Protein AF-0000000079731025 (afdb_homodimer)

Foldseek 3Di:
DQAKEKEWEADPPQFTFIWIFSPCLQQVCCQVQADPVHNQSPPRIDPDTPDPGHHVLVVVVPDQLVRHRWYWYQYPNRRIWIKGWDFLQLCVVQVHPSPDDGRFTKIWTADHSVRSVVLVVVLVVLSNVLSVCVVVVVDDPVRSSVVSVVVSCVVRVVIDMDGSPPPCPPPPD/DQAKEKEWEADPPQFTFIWIFSPCLQQVCCQVQADPVHNQSPPRIPPDTPDPGHHPLVVVVPDQLVRHRWYWYQYPNRRIWIKGWDFLQLCVVQVHPSPDDGRFTKIWTADHSVRSVVLVVVLVVLSNVLSVCVVVVVDDPVRSSVVSVVVSCVVRVVIDMDGSPPPPPPPPD

Nearest PDB structures (foldseek):
  2knr-assembly1_A  TM=5.935E-01  e=3.937E+00  Agrobacterium fabrum str. C58
  2knr-assembly1_A  TM=5.940E-01  e=4.793E+00  Agrobacterium fabrum str. C58

Structure (mmCIF, N/CA/C/O backbone):
data_AF-0000000079731025-model_v1
#
loop_
_entity.id
_entity.type
_entity.pdbx_description
1 polymer 'Uncharacterized protein'
#
loop_
_atom_site.group_PDB
_atom_site.id
_atom_site.type_symbol
_atom_site.label_atom_id
_atom_site.label_alt_id
_atom_site.label_comp_id
_atom_site.label_asym_id
_atom_site.label_entity_id
_atom_site.label_seq_id
_atom_site.pdbx_PDB_ins_code
_atom_site.Cartn_x
_atom_site.Cartn_y
_atom_site.Cartn_z
_atom_site.occupancy
_atom_site.B_iso_or_equiv
_atom_site.auth_seq_id
_atom_site.auth_comp_id
_atom_site.auth_asym_id
_atom_site.auth_atom_id
_atom_site.pdbx_PDB_model_num
ATOM 1 N N . MET A 1 1 ? 17.234 -15.938 5.848 1 46.59 1 MET A N 1
ATOM 2 C CA . MET A 1 1 ? 16.016 -16.703 5.621 1 46.59 1 MET A CA 1
ATOM 3 C C . MET A 1 1 ? 15.953 -17.234 4.188 1 46.59 1 MET A C 1
ATOM 5 O O . MET A 1 1 ? 16.469 -16.594 3.271 1 46.59 1 MET A O 1
ATOM 9 N N . ALA A 1 2 ? 15.945 -18.5 3.93 1 62.31 2 ALA A N 1
ATOM 10 C CA . ALA A 1 2 ? 16.016 -19.109 2.609 1 62.31 2 ALA A CA 1
ATOM 11 C C . ALA A 1 2 ? 14.859 -18.641 1.721 1 62.31 2 ALA A C 1
ATOM 13 O O . ALA A 1 2 ? 13.711 -18.578 2.166 1 62.31 2 ALA A O 1
ATOM 14 N N . HIS A 1 3 ? 15.195 -17.859 0.598 1 82.25 3 HIS A N 1
ATOM 15 C CA . HIS A 1 3 ? 14.227 -17.453 -0.417 1 82.25 3 HIS A CA 1
ATOM 16 C C . HIS A 1 3 ? 13.805 -18.641 -1.277 1 82.25 3 HIS A C 1
ATOM 18 O O . HIS A 1 3 ? 14.641 -19.297 -1.899 1 82.25 3 HIS A O 1
ATOM 24 N N . ARG A 1 4 ? 12.578 -19.188 -1.105 1 93.5 4 ARG A N 1
ATOM 25 C CA . ARG A 1 4 ? 12.109 -20.406 -1.781 1 93.5 4 ARG A CA 1
ATOM 26 C C . ARG A 1 4 ? 11.289 -20.047 -3.02 1 93.5 4 ARG A C 1
ATOM 28 O O . ARG A 1 4 ? 10.477 -19.125 -2.992 1 93.5 4 ARG A O 1
ATOM 35 N N . ALA A 1 5 ? 11.648 -20.828 -4.055 1 97.75 5 ALA A N 1
ATOM 36 C CA . ALA A 1 5 ? 10.906 -20.688 -5.305 1 97.75 5 ALA A CA 1
ATOM 37 C C . ALA A 1 5 ? 10.625 -22.047 -5.934 1 97.75 5 ALA A C 1
ATOM 39 O O . ALA A 1 5 ? 11.328 -23.031 -5.652 1 97.75 5 ALA A O 1
ATOM 40 N N . LEU A 1 6 ? 9.578 -22.078 -6.656 1 98.19 6 LEU A N 1
ATOM 41 C CA . LEU A 1 6 ? 9.328 -23.219 -7.547 1 98.19 6 LEU A CA 1
ATOM 42 C C . LEU A 1 6 ? 9.641 -22.844 -8.992 1 98.19 6 LEU A C 1
ATOM 44 O O . LEU A 1 6 ? 9.438 -21.703 -9.406 1 98.19 6 LEU A O 1
ATOM 48 N N . VAL A 1 7 ? 10.148 -23.781 -9.664 1 98.75 7 VAL A N 1
ATOM 49 C CA . VAL A 1 7 ? 10.414 -23.625 -11.094 1 98.75 7 VAL A CA 1
ATOM 50 C C . VAL A 1 7 ? 9.727 -24.734 -11.875 1 98.75 7 VAL A C 1
ATOM 52 O O . VAL A 1 7 ? 10.055 -25.906 -11.711 1 98.75 7 VAL A O 1
ATOM 55 N N . ALA A 1 8 ? 8.812 -24.344 -12.703 1 98.81 8 ALA A N 1
ATOM 56 C CA . ALA A 1 8 ? 8.07 -25.297 -13.523 1 98.81 8 ALA A CA 1
ATOM 57 C C . ALA A 1 8 ? 8.531 -25.234 -14.977 1 98.81 8 ALA A C 1
ATOM 59 O O . ALA A 1 8 ? 8.398 -24.219 -15.648 1 98.81 8 ALA A O 1
ATOM 60 N N . TYR A 1 9 ? 9.094 -26.312 -15.438 1 98.75 9 TYR A N 1
ATOM 61 C CA . TYR A 1 9 ? 9.508 -26.422 -16.828 1 98.75 9 TYR A CA 1
ATOM 62 C C . TYR A 1 9 ? 8.422 -27.078 -17.672 1 98.75 9 TYR A C 1
ATOM 64 O O . TYR A 1 9 ? 7.969 -28.188 -17.359 1 98.75 9 TYR A O 1
ATOM 72 N N . GLU A 1 10 ? 8.094 -26.422 -18.719 1 98.38 10 GLU A N 1
ATOM 73 C CA . GLU A 1 10 ? 7.055 -26.938 -19.594 1 98.38 10 GLU A CA 1
ATOM 74 C C . GLU A 1 10 ? 7.586 -28.078 -20.469 1 98.38 10 GLU A C 1
ATOM 76 O O . GLU A 1 10 ? 8.672 -27.969 -21.047 1 98.38 10 GLU A O 1
ATOM 81 N N . ARG A 1 11 ? 6.848 -29.094 -20.531 1 94.38 11 ARG A N 1
ATOM 82 C CA . ARG A 1 11 ? 7.051 -30.219 -21.438 1 94.38 11 ARG A CA 1
ATOM 83 C C . ARG A 1 11 ? 6.164 -30.094 -22.672 1 94.38 11 ARG A C 1
ATOM 85 O O . ARG A 1 11 ? 5.234 -29.281 -22.688 1 94.38 11 ARG A O 1
ATOM 92 N N . PRO A 1 12 ? 6.602 -30.953 -23.641 1 88.25 12 PRO A N 1
ATOM 93 C CA . PRO A 1 12 ? 5.645 -31.047 -24.75 1 88.25 12 PRO A CA 1
ATOM 94 C C . PRO A 1 12 ? 4.254 -31.484 -24.281 1 88.25 12 PRO A C 1
ATOM 96 O O . PRO A 1 12 ? 4.129 -32.375 -23.453 1 88.25 12 PRO A O 1
ATOM 99 N N . GLY A 1 13 ? 3.125 -30.859 -24.688 1 89.44 13 GLY A N 1
ATOM 100 C CA . GLY A 1 13 ? 1.759 -31.188 -24.328 1 89.44 13 GLY A CA 1
ATOM 101 C C . GLY A 1 13 ? 1.201 -30.297 -23.219 1 89.44 13 GLY A C 1
ATOM 102 O O . GLY A 1 13 ? 0.091 -30.531 -22.734 1 89.44 13 GLY A O 1
ATOM 103 N N . GLY A 1 14 ? 1.886 -29.406 -22.781 1 92.25 14 GLY A N 1
ATOM 104 C CA . GLY A 1 14 ? 1.389 -28.422 -21.828 1 92.25 14 GLY A CA 1
ATOM 105 C C . GLY A 1 14 ? 1.434 -28.922 -20.391 1 92.25 14 GLY A C 1
ATOM 106 O O . GLY A 1 14 ? 0.603 -28.531 -19.578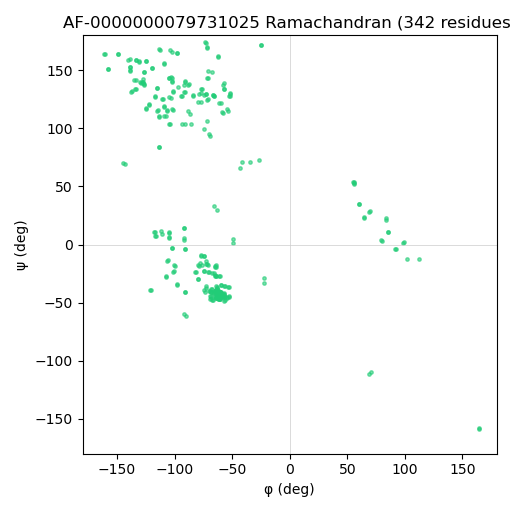 1 92.25 14 GLY A O 1
ATOM 107 N N . ARG A 1 15 ? 2.273 -29.875 -20.141 1 97.19 15 ARG A N 1
ATOM 108 C CA . ARG A 1 15 ? 2.516 -30.375 -18.797 1 97.19 15 ARG A CA 1
ATOM 109 C C . ARG A 1 15 ? 3.846 -29.859 -18.25 1 97.19 15 ARG A C 1
ATOM 111 O O . ARG A 1 15 ? 4.621 -29.25 -18.984 1 97.19 15 ARG A O 1
ATOM 118 N N . TYR A 1 16 ? 4.031 -30.047 -16.922 1 98.5 16 TYR A N 1
ATOM 119 C CA . TYR A 1 16 ? 5.18 -29.375 -16.312 1 98.5 16 TYR A CA 1
ATOM 120 C C . TYR A 1 16 ? 5.934 -30.312 -15.391 1 98.5 16 TYR A C 1
ATOM 122 O O . TYR A 1 16 ? 5.324 -31.109 -14.664 1 98.5 16 TYR A O 1
ATOM 130 N N . ASP A 1 17 ? 7.23 -30.234 -15.391 1 98.62 17 ASP A N 1
ATOM 131 C CA . ASP A 1 17 ? 8.094 -30.703 -14.312 1 98.62 17 ASP A CA 1
ATOM 132 C C . ASP A 1 17 ? 8.375 -29.594 -13.312 1 98.62 17 ASP A C 1
ATOM 134 O O . ASP A 1 17 ? 8.742 -28.484 -13.695 1 98.62 17 ASP A O 1
ATOM 138 N N . VAL A 1 18 ? 8.203 -29.906 -12.062 1 98.75 18 VAL A N 1
ATOM 139 C CA . VAL A 1 18 ? 8.359 -28.844 -11.086 1 98.75 18 VAL A CA 1
ATOM 140 C C . VAL A 1 18 ? 9.617 -29.094 -10.25 1 98.75 18 VAL A C 1
ATOM 142 O O . VAL A 1 18 ? 9.789 -30.172 -9.68 1 98.75 18 VAL A O 1
ATOM 145 N N . HIS A 1 19 ? 10.422 -28.141 -10.242 1 98.5 19 HIS A N 1
ATOM 146 C CA . HIS A 1 19 ? 11.656 -28.141 -9.477 1 98.5 19 HIS A CA 1
ATOM 147 C C . HIS A 1 19 ? 11.609 -27.094 -8.367 1 98.5 19 HIS A C 1
ATOM 149 O O . HIS A 1 19 ? 10.672 -26.297 -8.297 1 98.5 19 HIS A O 1
ATOM 155 N N . THR A 1 20 ? 12.594 -27.188 -7.453 1 98 20 THR A N 1
ATOM 156 C CA . THR A 1 20 ? 12.664 -26.234 -6.348 1 98 20 THR A CA 1
ATOM 157 C C . THR A 1 20 ? 13.977 -25.469 -6.383 1 98 20 THR A C 1
ATOM 159 O O . THR A 1 20 ? 14.961 -25.938 -6.961 1 98 20 THR A O 1
ATOM 162 N N . SER A 1 21 ? 13.906 -24.328 -5.875 1 97.44 21 SER A N 1
ATOM 163 C CA . SER A 1 21 ? 15.094 -23.5 -5.691 1 97.44 21 SER A CA 1
ATOM 164 C C . SER A 1 21 ? 15.062 -22.781 -4.344 1 97.44 21 SER A C 1
ATOM 166 O O . SER A 1 21 ? 13.992 -22.453 -3.828 1 97.44 21 SER A O 1
ATOM 168 N N . ARG A 1 22 ? 16.234 -22.516 -3.742 1 95.56 22 ARG A N 1
ATOM 169 C CA . ARG A 1 22 ? 16.375 -21.719 -2.531 1 95.56 22 ARG A CA 1
ATOM 170 C C . ARG A 1 22 ? 16.922 -20.328 -2.857 1 95.56 22 ARG A C 1
ATOM 172 O O . ARG A 1 22 ? 17.312 -19.578 -1.957 1 95.56 22 ARG A O 1
ATOM 179 N N . TRP A 1 23 ? 16.938 -20.094 -4.168 1 89.75 23 TRP A N 1
ATOM 180 C CA . TRP A 1 23 ? 17.422 -18.812 -4.688 1 89.75 23 TRP A CA 1
ATOM 181 C C . TRP A 1 23 ? 16.375 -18.156 -5.578 1 89.75 23 TRP A C 1
ATOM 183 O O . TRP A 1 23 ? 15.484 -18.828 -6.109 1 89.75 23 TRP A O 1
ATOM 193 N N . GLY A 1 24 ? 16.516 -16.844 -5.707 1 90.5 24 GLY A N 1
ATOM 194 C CA . GLY A 1 24 ? 15.742 -16.141 -6.715 1 90.5 24 GLY A CA 1
ATOM 195 C C . GLY A 1 24 ? 14.312 -15.867 -6.285 1 90.5 24 GLY A C 1
ATOM 196 O O . GLY A 1 24 ? 13.5 -15.391 -7.082 1 90.5 24 GLY A O 1
ATOM 197 N N . GLY A 1 25 ? 13.992 -16.219 -5.117 1 89.44 25 GLY A N 1
ATOM 198 C CA . GLY A 1 25 ? 12.648 -15.969 -4.637 1 89.44 25 GLY A CA 1
ATOM 199 C C . GLY A 1 25 ? 12.32 -14.492 -4.523 1 89.44 25 GLY A C 1
ATOM 200 O O . GLY A 1 25 ? 11.273 -14.039 -4.988 1 89.44 25 GLY A O 1
ATOM 201 N N . LEU A 1 26 ? 13.211 -13.734 -3.996 1 88.44 26 LEU A N 1
ATOM 202 C CA . LEU A 1 26 ? 12.938 -12.336 -3.678 1 88.44 26 LEU A CA 1
ATOM 203 C C . LEU A 1 26 ? 13.305 -11.43 -4.848 1 88.44 26 LEU A C 1
ATOM 205 O O . LEU A 1 26 ? 12.5 -10.586 -5.258 1 88.44 26 LEU A O 1
ATOM 209 N N . ASP A 1 27 ? 14.367 -11.641 -5.512 1 93.5 27 ASP A N 1
ATOM 210 C CA . ASP A 1 27 ? 14.844 -10.688 -6.512 1 93.5 27 ASP A CA 1
ATOM 211 C C . ASP A 1 27 ? 14.516 -11.164 -7.922 1 93.5 27 ASP A C 1
ATOM 213 O O . ASP A 1 27 ? 14.859 -10.492 -8.906 1 93.5 27 ASP A O 1
ATOM 217 N N . LEU A 1 28 ? 13.969 -12.273 -8.078 1 96.56 28 LEU A N 1
ATOM 218 C CA . LEU A 1 28 ? 13.508 -12.875 -9.328 1 96.56 28 LEU A CA 1
ATOM 219 C C . LEU A 1 28 ? 14.664 -13.062 -10.305 1 96.56 28 LEU A C 1
ATOM 221 O O . LEU A 1 28 ? 14.484 -12.93 -11.516 1 96.56 28 LEU A O 1
ATOM 225 N N . SER A 1 29 ? 15.812 -13.359 -9.781 1 95.31 29 SER A N 1
ATOM 226 C CA . SER A 1 29 ? 17.016 -13.445 -10.586 1 95.31 29 SER A CA 1
ATOM 227 C C . SER A 1 29 ? 17 -14.664 -11.5 1 95.31 29 SER A C 1
ATOM 229 O O . SER A 1 29 ? 17.656 -14.68 -12.547 1 95.31 29 SER A O 1
ATOM 231 N N . LEU A 1 30 ? 16.25 -15.68 -11.164 1 96.81 30 LEU A N 1
ATOM 232 C CA . LEU A 1 30 ? 16.234 -16.906 -11.961 1 96.81 30 LEU A CA 1
ATOM 233 C C . LEU A 1 30 ? 15.664 -16.641 -13.352 1 96.81 30 LEU A C 1
ATOM 235 O O . LEU A 1 30 ? 15.977 -17.359 -14.305 1 96.81 30 LEU A O 1
ATOM 239 N N . ALA A 1 31 ? 14.828 -15.609 -13.438 1 97.12 31 ALA A N 1
ATOM 240 C CA . ALA A 1 31 ? 14.227 -15.281 -14.727 1 97.12 31 ALA A CA 1
ATOM 241 C C . ALA A 1 31 ? 15.297 -14.914 -15.75 1 97.12 31 ALA A C 1
ATOM 243 O O . ALA A 1 31 ? 15.117 -15.117 -16.953 1 97.12 31 ALA A O 1
ATOM 244 N N . GLU A 1 32 ? 16.391 -14.422 -15.289 1 95.5 32 GLU A N 1
ATOM 245 C CA . GLU A 1 32 ? 17.469 -13.977 -16.172 1 95.5 32 GLU A CA 1
ATOM 246 C C . GLU A 1 32 ? 18.562 -15.031 -16.281 1 95.5 32 GLU A C 1
ATOM 248 O O . GLU A 1 32 ? 19.391 -14.992 -17.188 1 95.5 32 GLU A O 1
ATOM 253 N N . THR A 1 33 ? 18.578 -15.906 -15.375 1 96.19 33 THR A N 1
ATOM 254 C CA . THR A 1 33 ? 19.719 -16.828 -15.289 1 96.19 33 THR A CA 1
ATOM 255 C C . THR A 1 33 ? 19.375 -18.156 -15.977 1 96.19 33 THR A C 1
ATOM 257 O O . THR A 1 33 ? 20.266 -18.781 -16.562 1 96.19 33 THR A O 1
ATOM 260 N N . ILE A 1 34 ? 18.188 -18.547 -15.898 1 97.62 34 ILE A N 1
ATOM 261 C CA . ILE A 1 34 ? 17.75 -19.781 -16.547 1 97.62 34 ILE A CA 1
ATOM 262 C C . ILE A 1 34 ? 17.859 -19.625 -18.062 1 97.62 34 ILE A C 1
ATOM 264 O O . ILE A 1 34 ? 17.359 -18.641 -18.625 1 97.62 34 ILE A O 1
ATOM 268 N N . SER A 1 35 ? 18.516 -20.562 -18.703 1 97 35 SER A N 1
ATOM 269 C CA . SER A 1 35 ? 18.688 -20.547 -20.156 1 97 35 SER A CA 1
ATOM 270 C C . SER A 1 35 ? 18.766 -21.969 -20.703 1 97 35 SER A C 1
ATOM 272 O O . SER A 1 35 ? 18.938 -22.922 -19.953 1 97 35 SER A O 1
ATOM 274 N N . PRO A 1 36 ? 18.578 -22.062 -22.047 1 96.75 36 PRO A N 1
ATOM 275 C CA . PRO A 1 36 ? 18.766 -23.391 -22.625 1 96.75 36 PRO A CA 1
ATOM 276 C C . PRO A 1 36 ? 20.141 -24 -22.328 1 96.75 36 PRO A C 1
ATOM 278 O O . PRO A 1 36 ? 20.25 -25.203 -22.109 1 96.75 36 PRO A O 1
ATOM 281 N N . ALA A 1 37 ? 21.141 -23.141 -22.297 1 97.12 37 ALA A N 1
ATOM 282 C CA . ALA A 1 37 ? 22.516 -23.594 -22.062 1 97.12 37 ALA A CA 1
ATOM 283 C C . ALA A 1 37 ? 22.719 -23.953 -20.594 1 97.12 37 ALA A C 1
ATOM 285 O O . ALA A 1 37 ? 23.641 -24.719 -20.25 1 97.12 37 ALA A O 1
ATOM 286 N N . ASP A 1 38 ? 21.953 -23.453 -19.75 1 97.25 38 ASP A N 1
ATOM 287 C CA . ASP A 1 38 ? 22.031 -23.672 -18.312 1 97.25 38 ASP A CA 1
ATOM 288 C C . ASP A 1 38 ? 20.641 -23.703 -17.672 1 97.25 38 ASP A C 1
ATOM 290 O O . ASP A 1 38 ? 20.297 -22.812 -16.906 1 97.25 38 ASP A O 1
ATOM 294 N N . PRO A 1 39 ? 19.953 -24.719 -17.969 1 97.12 39 PRO A N 1
ATOM 295 C CA . PRO A 1 39 ? 18.531 -24.75 -17.578 1 97.12 39 PRO A CA 1
ATOM 296 C C . PRO A 1 39 ? 18.344 -24.734 -16.078 1 97.12 39 PRO A C 1
ATOM 298 O O . PRO A 1 39 ? 17.266 -24.359 -15.586 1 97.12 39 PRO A O 1
ATOM 301 N N . TYR A 1 40 ? 19.266 -25.047 -15.328 1 97.69 40 TYR A N 1
ATOM 302 C CA . TYR A 1 40 ? 19.094 -25.125 -13.875 1 97.69 40 TYR A CA 1
ATOM 303 C C . TYR A 1 40 ? 19.859 -24.016 -13.18 1 97.69 40 TYR A C 1
ATOM 305 O O . TYR A 1 40 ? 20.047 -24.031 -11.961 1 97.69 40 TYR A O 1
ATOM 313 N N . ALA A 1 41 ? 20.359 -23.109 -14 1 96.81 41 ALA A N 1
ATOM 314 C CA . ALA A 1 41 ? 21.031 -21.922 -13.484 1 96.81 41 ALA A CA 1
ATOM 315 C C . ALA A 1 41 ? 22.172 -22.297 -12.547 1 96.81 41 ALA A C 1
ATOM 317 O O . ALA A 1 41 ? 22.25 -21.797 -11.422 1 96.81 41 ALA A O 1
ATOM 318 N N . GLY A 1 42 ? 22.984 -23.125 -13.117 1 94.12 42 GLY A N 1
ATOM 319 C CA . GLY A 1 42 ? 24.047 -23.672 -12.281 1 94.12 42 GLY A CA 1
ATOM 320 C C . GLY A 1 42 ? 23.547 -24.641 -11.234 1 94.12 42 GLY A C 1
ATOM 321 O O . GLY A 1 42 ? 23.016 -25.703 -11.562 1 94.12 42 GLY A O 1
ATOM 322 N N . GLU A 1 43 ? 23.578 -24.266 -9.961 1 93.44 43 GLU A N 1
ATOM 323 C CA . GLU A 1 43 ? 23.109 -25.125 -8.883 1 93.44 43 GLU A CA 1
ATOM 324 C C . GLU A 1 43 ? 21.922 -24.484 -8.148 1 93.44 43 GLU A C 1
ATOM 326 O O . GLU A 1 43 ? 21.453 -25.016 -7.137 1 93.44 43 GLU A O 1
ATOM 331 N N . ALA A 1 44 ? 21.438 -23.469 -8.727 1 95.69 44 ALA A N 1
ATOM 332 C CA . ALA A 1 44 ? 20.375 -22.719 -8.047 1 95.69 44 ALA A CA 1
ATOM 333 C C . ALA A 1 44 ? 19.062 -23.5 -8.07 1 95.69 44 ALA A C 1
ATOM 335 O O . ALA A 1 44 ? 18.281 -23.438 -7.117 1 95.69 44 ALA A O 1
ATOM 336 N N . VAL A 1 45 ? 18.844 -24.172 -9.211 1 97.81 45 VAL A N 1
ATOM 337 C CA . VAL A 1 45 ? 17.625 -24.984 -9.344 1 97.81 45 VAL A CA 1
ATOM 338 C C . VAL A 1 45 ? 17.969 -26.469 -9.18 1 97.81 45 VAL A C 1
ATOM 340 O O . VAL A 1 45 ? 18.891 -26.969 -9.836 1 97.81 45 VAL A O 1
ATOM 343 N N . ASP A 1 46 ? 17.266 -27.125 -8.258 1 97.81 46 ASP A N 1
ATOM 344 C CA . ASP A 1 46 ? 17.453 -28.578 -8.109 1 97.81 46 ASP A CA 1
ATOM 345 C C . ASP A 1 46 ? 17.109 -29.312 -9.398 1 97.81 46 ASP A C 1
ATOM 347 O O . ASP A 1 46 ? 15.969 -29.234 -9.867 1 97.81 46 ASP A O 1
ATOM 351 N N . PRO A 1 47 ? 18.078 -30.031 -9.906 1 97.62 47 PRO A N 1
ATOM 352 C CA . PRO A 1 47 ? 17.797 -30.719 -11.18 1 97.62 47 PRO A CA 1
ATOM 353 C C . PRO A 1 47 ? 16.828 -31.875 -11.023 1 97.62 47 PRO A C 1
ATOM 355 O O . PRO A 1 47 ? 16.297 -32.375 -12.016 1 97.62 47 PRO A O 1
ATOM 358 N N . VAL A 1 48 ? 16.625 -32.375 -9.844 1 98.06 48 VAL A N 1
ATOM 359 C CA . VAL A 1 48 ? 15.672 -33.438 -9.602 1 98.06 48 VAL A CA 1
ATOM 360 C C . VAL A 1 48 ? 14.273 -32.875 -9.359 1 98.06 48 VAL A C 1
ATOM 362 O O . VAL A 1 48 ? 14.055 -32.156 -8.375 1 98.06 48 VAL A O 1
ATOM 365 N N . PRO A 1 49 ? 13.398 -33.125 -10.242 1 98.25 49 PRO A N 1
ATOM 366 C CA . PRO A 1 49 ? 12.062 -32.562 -10.062 1 98.25 49 PRO A CA 1
ATOM 367 C C . PRO A 1 49 ? 11.305 -33.156 -8.883 1 98.25 49 PRO A C 1
ATOM 369 O O . PRO A 1 49 ? 11.469 -34.344 -8.594 1 98.25 49 PRO A O 1
ATOM 372 N N . ARG A 1 50 ? 10.484 -32.375 -8.273 1 98.19 50 ARG A N 1
ATOM 373 C CA . ARG A 1 50 ? 9.586 -32.844 -7.227 1 98.19 50 ARG A CA 1
ATOM 374 C C . ARG A 1 50 ? 8.445 -33.656 -7.809 1 98.19 50 ARG A C 1
ATOM 376 O O . ARG A 1 50 ? 7.996 -34.625 -7.203 1 98.19 50 ARG A O 1
ATOM 383 N N . VAL A 1 51 ? 7.902 -33.219 -8.922 1 98.06 51 VAL A N 1
ATOM 384 C CA . VAL A 1 51 ? 6.859 -33.906 -9.68 1 98.06 51 VAL A CA 1
ATOM 385 C C . VAL A 1 51 ? 7.145 -33.812 -11.18 1 98.06 51 VAL A C 1
ATOM 387 O O . VAL A 1 51 ? 7.859 -32.906 -11.609 1 98.06 51 VAL A O 1
ATOM 390 N N . VAL A 1 52 ? 6.539 -34.719 -11.914 1 98 52 VAL A N 1
ATOM 391 C CA . VAL A 1 52 ? 6.789 -34.781 -13.344 1 98 52 VAL A CA 1
ATOM 392 C C . VAL A 1 52 ? 5.465 -34.781 -14.102 1 98 52 VAL A C 1
ATOM 394 O O . VAL A 1 52 ? 4.488 -35.375 -13.664 1 98 52 VAL A O 1
ATOM 397 N N . ALA A 1 53 ? 5.461 -34.062 -15.195 1 97.5 53 ALA A N 1
ATOM 398 C CA . ALA A 1 53 ? 4.383 -34.094 -16.172 1 97.5 53 ALA A CA 1
ATOM 399 C C . ALA A 1 53 ? 3.037 -33.781 -15.523 1 97.5 53 ALA A C 1
ATOM 401 O O . ALA A 1 53 ? 2.074 -34.531 -15.695 1 97.5 53 ALA A O 1
ATOM 402 N N . ARG A 1 54 ? 2.941 -32.719 -14.812 1 97.5 54 ARG A N 1
ATOM 403 C CA . ARG A 1 54 ? 1.709 -32.312 -14.156 1 97.5 54 ARG A CA 1
ATOM 404 C C . ARG A 1 54 ? 1.062 -31.141 -14.906 1 97.5 54 ARG A C 1
ATOM 406 O O . ARG A 1 54 ? 1.758 -30.297 -15.477 1 97.5 54 ARG A O 1
ATOM 413 N N . PRO A 1 55 ? -0.314 -31.125 -14.961 1 96.12 55 PRO A N 1
ATOM 414 C CA . PRO A 1 55 ? -0.953 -29.922 -15.516 1 96.12 55 PRO A CA 1
ATOM 415 C C . PRO A 1 55 ? -0.66 -28.672 -14.703 1 96.12 55 PRO A C 1
ATOM 417 O O . PRO A 1 55 ? -0.287 -28.766 -13.531 1 96.12 55 PRO A O 1
ATOM 420 N N . PHE A 1 56 ? -0.859 -27.578 -15.305 1 96.19 56 PHE A N 1
ATOM 421 C CA . PHE A 1 56 ? -0.545 -26.297 -14.664 1 96.19 56 PHE A CA 1
ATOM 422 C C . PHE A 1 56 ? -1.344 -26.125 -13.383 1 96.19 56 PHE A C 1
ATOM 424 O O . PHE A 1 56 ? -0.834 -25.594 -12.391 1 96.19 56 PHE A O 1
ATOM 431 N N . ALA A 1 57 ? -2.594 -26.5 -13.391 1 94.56 57 ALA A N 1
ATOM 432 C CA . ALA A 1 57 ? -3.424 -26.391 -12.195 1 94.56 57 ALA A CA 1
ATOM 433 C C . ALA A 1 57 ? -2.768 -27.094 -11.008 1 94.56 57 ALA A C 1
ATOM 435 O O . ALA A 1 57 ? -2.818 -26.594 -9.883 1 94.56 57 ALA A O 1
ATOM 436 N N . ASP A 1 58 ? -2.123 -28.188 -11.273 1 95.12 58 ASP A N 1
ATOM 437 C CA . ASP A 1 58 ? -1.422 -28.906 -10.219 1 95.12 58 ASP A CA 1
ATOM 438 C C . ASP A 1 58 ? -0.197 -28.125 -9.742 1 95.12 58 ASP A C 1
ATOM 440 O O . ASP A 1 58 ? 0.12 -28.141 -8.547 1 95.12 58 ASP A O 1
ATOM 444 N N . VAL A 1 59 ? 0.484 -27.531 -10.688 1 97.19 59 VAL A N 1
ATOM 445 C CA . VAL A 1 59 ? 1.645 -26.719 -10.344 1 97.19 59 VAL A CA 1
ATOM 446 C C . VAL A 1 59 ? 1.234 -25.625 -9.359 1 97.19 59 VAL A C 1
ATOM 448 O O . VAL A 1 59 ? 1.897 -25.422 -8.336 1 97.19 59 VAL A O 1
ATOM 451 N N . LEU A 1 60 ? 0.144 -25.016 -9.656 1 96.5 60 LEU A N 1
ATOM 452 C CA . LEU A 1 60 ? -0.338 -23.922 -8.82 1 96.5 60 LEU A CA 1
ATOM 453 C C . LEU A 1 60 ? -0.658 -24.406 -7.414 1 96.5 60 LEU A C 1
ATOM 455 O O . LEU A 1 60 ? -0.396 -23.703 -6.434 1 96.5 60 LEU A O 1
ATOM 459 N N . THR A 1 61 ? -1.171 -25.547 -7.312 1 93.81 61 THR A N 1
ATOM 460 C CA . THR A 1 61 ? -1.549 -26.062 -6.004 1 93.81 61 THR A CA 1
ATOM 461 C C . THR A 1 61 ? -0.312 -26.438 -5.188 1 93.81 61 THR A C 1
ATOM 463 O O . THR A 1 61 ? -0.394 -26.609 -3.973 1 93.81 61 THR A O 1
ATOM 466 N N . MET A 1 62 ? 0.802 -26.578 -5.828 1 94.94 62 MET A N 1
ATOM 467 C CA . MET A 1 62 ? 2.043 -26.891 -5.129 1 94.94 62 MET A CA 1
ATOM 468 C C . MET A 1 62 ? 2.635 -25.641 -4.48 1 94.94 62 MET A C 1
ATOM 470 O O . MET A 1 62 ? 3.502 -25.734 -3.611 1 94.94 62 MET A O 1
ATOM 474 N N . VAL A 1 63 ? 2.195 -24.547 -4.934 1 95.62 63 VAL A N 1
ATOM 475 C CA . VAL A 1 63 ? 2.711 -23.297 -4.375 1 95.62 63 VAL A CA 1
ATOM 476 C C . VAL A 1 63 ? 2.178 -23.109 -2.957 1 95.62 63 VAL A C 1
ATOM 478 O O . VAL A 1 63 ? 0.973 -23.219 -2.719 1 95.62 63 VAL A O 1
ATOM 481 N N . ASP A 1 64 ? 3.082 -22.938 -2.068 1 92.38 64 ASP A N 1
ATOM 482 C CA . ASP A 1 64 ? 2.75 -22.484 -0.722 1 92.38 64 ASP A CA 1
ATOM 483 C C . ASP A 1 64 ? 3.121 -21.016 -0.534 1 92.38 64 ASP A C 1
ATOM 485 O O . ASP A 1 64 ? 4.293 -20.688 -0.348 1 92.38 64 ASP A O 1
ATOM 489 N N . PRO A 1 65 ? 2.072 -20.172 -0.567 1 92.88 65 PRO A N 1
ATOM 490 C CA . PRO A 1 65 ? 2.387 -18.734 -0.533 1 92.88 65 PRO A CA 1
ATOM 491 C C . PRO A 1 65 ? 3.045 -18.312 0.777 1 92.88 65 PRO A C 1
ATOM 493 O O . PRO A 1 65 ? 3.641 -17.234 0.85 1 92.88 65 PRO A O 1
ATOM 496 N N . ALA A 1 66 ? 2.91 -19.078 1.799 1 90.12 66 ALA A N 1
ATOM 497 C CA . ALA A 1 66 ? 3.576 -18.766 3.059 1 90.12 66 ALA A CA 1
ATOM 498 C C . ALA A 1 66 ? 5.062 -19.109 2.998 1 90.12 66 ALA A C 1
ATOM 500 O O . ALA A 1 66 ? 5.848 -18.641 3.826 1 90.12 66 ALA A O 1
ATOM 501 N N . ARG A 1 67 ? 5.484 -19.906 2.059 1 91.31 67 ARG A N 1
ATOM 502 C CA . ARG A 1 67 ? 6.852 -20.406 2.027 1 91.31 67 ARG A CA 1
ATOM 503 C C . ARG A 1 67 ? 7.555 -20 0.736 1 91.31 67 ARG A C 1
ATOM 505 O O . ARG A 1 67 ? 8.758 -19.75 0.734 1 91.31 67 ARG A O 1
ATOM 512 N N . HIS A 1 68 ? 6.844 -20.047 -0.303 1 94.75 68 HIS A N 1
ATOM 513 C CA . HIS A 1 68 ? 7.43 -19.734 -1.6 1 94.75 68 HIS A CA 1
ATOM 514 C C . HIS A 1 68 ? 7.289 -18.25 -1.913 1 94.75 68 HIS A C 1
ATOM 516 O O . HIS A 1 68 ? 6.215 -17.672 -1.727 1 94.75 68 HIS A O 1
ATOM 522 N N . GLU A 1 69 ? 8.32 -17.75 -2.494 1 96.88 69 GLU A N 1
ATOM 523 C CA . GLU A 1 69 ? 8.328 -16.312 -2.803 1 96.88 69 GLU A CA 1
ATOM 524 C C . GLU A 1 69 ? 8.148 -16.078 -4.297 1 96.88 69 GLU A C 1
ATOM 526 O O . GLU A 1 69 ? 7.844 -14.961 -4.719 1 96.88 69 GLU A O 1
ATOM 531 N N . ALA A 1 70 ? 8.305 -17.125 -5.047 1 98.12 70 ALA A N 1
ATOM 532 C CA . ALA A 1 70 ? 8.156 -17 -6.492 1 98.12 70 ALA A CA 1
ATOM 533 C C . ALA A 1 70 ? 7.828 -18.344 -7.141 1 98.12 70 ALA A C 1
ATOM 535 O O . ALA A 1 70 ? 8.188 -19.391 -6.613 1 98.12 70 ALA A O 1
ATOM 536 N N . LEU A 1 71 ? 7.129 -18.25 -8.227 1 98.5 71 LEU A N 1
ATOM 537 C CA . LEU A 1 71 ? 6.938 -19.344 -9.188 1 98.5 71 LEU A CA 1
ATOM 538 C C . LEU A 1 71 ? 7.414 -18.922 -10.578 1 98.5 71 LEU A C 1
ATOM 540 O O . LEU A 1 71 ? 6.969 -17.906 -11.109 1 98.5 71 LEU A O 1
ATOM 544 N N . TYR A 1 72 ? 8.344 -19.656 -11.039 1 98.69 72 TYR A N 1
ATOM 545 C CA . TYR A 1 72 ? 8.797 -19.484 -12.414 1 98.69 72 TYR A CA 1
ATOM 546 C C . TYR A 1 72 ? 8.203 -20.562 -13.328 1 98.69 72 TYR A C 1
ATOM 548 O O . TYR A 1 72 ? 8.242 -21.75 -13.008 1 98.69 72 TYR A O 1
ATOM 556 N N . CYS A 1 73 ? 7.688 -20.125 -14.414 1 98.5 73 CYS A N 1
ATOM 557 C CA . CYS A 1 73 ? 7.25 -21.047 -15.445 1 98.5 73 CYS A CA 1
ATOM 558 C C . CYS A 1 73 ? 8.078 -20.875 -16.719 1 98.5 73 CYS A C 1
ATOM 560 O O . CYS A 1 73 ? 8.047 -19.828 -17.359 1 98.5 73 CYS A O 1
ATOM 562 N N . VAL A 1 74 ? 8.773 -21.891 -17 1 98.56 74 VAL A N 1
ATOM 563 C CA . VAL A 1 74 ? 9.68 -21.875 -18.141 1 98.56 74 VAL A CA 1
ATOM 564 C C . VAL A 1 74 ? 9.055 -22.609 -19.328 1 98.56 74 VAL A C 1
ATOM 566 O O . VAL A 1 74 ? 8.805 -23.812 -19.25 1 98.56 74 VAL A O 1
ATOM 569 N N . SER A 1 75 ? 8.812 -21.906 -20.359 1 97.56 75 SER A N 1
ATOM 570 C CA . SER A 1 75 ? 8.227 -22.516 -21.547 1 97.56 75 SER A CA 1
ATOM 571 C C . SER A 1 75 ? 9.25 -23.375 -22.281 1 97.56 75 SER A C 1
ATOM 573 O O . SER A 1 75 ? 10.43 -23.375 -21.953 1 97.56 75 SER A O 1
ATOM 575 N N . SER A 1 76 ? 8.789 -24.062 -23.297 1 94.5 76 SER A N 1
ATOM 576 C CA . SER A 1 76 ? 9.656 -24.906 -24.094 1 94.5 76 SER A CA 1
ATOM 577 C C . SER A 1 76 ? 10.664 -24.078 -24.891 1 94.5 76 SER A C 1
ATOM 579 O O . SER A 1 76 ? 11.727 -24.562 -25.25 1 94.5 76 SER A O 1
ATOM 581 N N . GLU A 1 77 ? 10.344 -22.812 -25.172 1 93.94 77 GLU A N 1
ATOM 582 C CA . GLU A 1 77 ? 11.242 -21.906 -25.875 1 93.94 77 GLU A CA 1
ATOM 583 C C . GLU A 1 77 ? 12.102 -21.109 -24.891 1 93.94 77 GLU A C 1
ATOM 585 O O . GLU A 1 77 ? 12.836 -20.203 -25.297 1 93.94 77 GLU A O 1
ATOM 590 N N . TYR A 1 78 ? 11.953 -21.469 -23.594 1 96.19 78 TYR A N 1
ATOM 591 C CA . TYR A 1 78 ? 12.734 -20.922 -22.484 1 96.19 78 TYR A CA 1
ATOM 592 C C . TYR A 1 78 ? 12.383 -19.469 -22.234 1 96.19 78 TYR A C 1
ATOM 594 O O . TYR A 1 78 ? 13.25 -18.672 -21.875 1 96.19 78 TYR A O 1
ATOM 602 N N . VAL A 1 79 ? 11.18 -19.141 -22.562 1 96.69 79 VAL A N 1
ATOM 603 C CA . VAL A 1 79 ? 10.594 -17.922 -22.031 1 96.69 79 VAL A CA 1
ATOM 604 C C . VAL A 1 79 ? 10.164 -18.156 -20.578 1 96.69 79 VAL A C 1
ATOM 606 O O . VAL A 1 79 ? 9.469 -19.125 -20.281 1 96.69 79 VAL A O 1
ATOM 609 N N . VAL A 1 80 ? 10.578 -17.25 -19.75 1 98.06 80 VAL A N 1
ATOM 610 C CA . VAL A 1 80 ? 10.312 -17.453 -18.328 1 98.06 80 VAL A CA 1
ATOM 611 C C . VAL A 1 80 ? 9.25 -16.469 -17.859 1 98.06 80 VAL A C 1
ATOM 613 O O . VAL A 1 80 ? 9.492 -15.258 -17.812 1 98.06 80 VAL A O 1
ATOM 616 N N . ASP A 1 81 ? 8.086 -16.953 -17.547 1 97.94 81 ASP A N 1
ATOM 617 C CA . ASP A 1 81 ? 7.055 -16.172 -16.859 1 97.94 81 ASP A CA 1
ATOM 618 C C . ASP A 1 81 ? 7.211 -16.25 -15.352 1 97.94 81 ASP A C 1
ATOM 620 O O . ASP A 1 81 ? 7.496 -17.312 -14.805 1 97.94 81 ASP A O 1
ATOM 624 N N . THR A 1 82 ? 7.043 -15.148 -14.711 1 98.44 82 THR A N 1
ATOM 625 C CA . THR A 1 82 ? 7.25 -15.055 -13.273 1 98.44 82 THR A CA 1
ATOM 626 C C . THR A 1 82 ? 5.945 -14.734 -12.555 1 98.44 82 THR A C 1
ATOM 628 O O . THR A 1 82 ? 5.18 -13.875 -13.008 1 98.44 82 THR A O 1
ATOM 631 N N . TYR A 1 83 ? 5.695 -15.438 -11.477 1 98.5 83 TYR A N 1
ATOM 632 C CA . TYR A 1 83 ? 4.496 -15.25 -10.664 1 98.5 83 TYR A CA 1
ATOM 633 C C . TYR A 1 83 ? 4.855 -15.023 -9.203 1 98.5 83 TYR A C 1
ATOM 635 O O . TYR A 1 83 ? 5.836 -15.578 -8.703 1 98.5 83 TYR A O 1
ATOM 643 N N . LEU A 1 84 ? 4.031 -14.234 -8.531 1 98.25 84 LEU A N 1
ATOM 644 C CA . LEU A 1 84 ? 4.172 -13.953 -7.109 1 98.25 84 LEU A CA 1
ATOM 645 C C . LEU A 1 84 ? 3.068 -14.633 -6.309 1 98.25 84 LEU A C 1
ATOM 647 O O . LEU A 1 84 ? 1.882 -14.406 -6.559 1 98.25 84 LEU A O 1
ATOM 651 N N . PRO A 1 85 ? 3.438 -15.523 -5.402 1 96.69 85 PRO A N 1
ATOM 652 C CA . PRO A 1 85 ? 2.463 -15.953 -4.398 1 96.69 85 PRO A CA 1
ATOM 653 C C . PRO A 1 85 ? 2.186 -14.883 -3.344 1 96.69 85 PRO A C 1
ATOM 655 O O . PRO A 1 85 ? 3.121 -14.297 -2.793 1 96.69 85 PRO A O 1
ATOM 658 N N . LEU A 1 86 ? 0.974 -14.609 -3.109 1 96.69 86 LEU A N 1
ATOM 659 C CA . LEU A 1 86 ? 0.543 -13.641 -2.109 1 96.69 86 LEU A CA 1
ATOM 660 C C . LEU A 1 86 ? -0.205 -14.328 -0.972 1 96.69 86 LEU A C 1
ATOM 662 O O . LEU A 1 86 ? -1.325 -14.805 -1.16 1 96.69 86 LEU A O 1
ATOM 666 N N . TRP A 1 87 ? 0.397 -14.352 0.108 1 94.69 87 TRP A N 1
ATOM 667 C CA . TRP A 1 87 ? -0.132 -15.062 1.266 1 94.69 87 TRP A CA 1
ATOM 668 C C . TRP A 1 87 ? -1.128 -14.195 2.031 1 94.69 87 TRP A C 1
ATOM 670 O O . TRP A 1 87 ? -0.808 -13.07 2.428 1 94.69 87 TRP A O 1
ATOM 680 N N . PHE A 1 88 ? -2.291 -14.711 2.295 1 94 88 PHE A N 1
ATOM 681 C CA . PHE A 1 88 ? -3.354 -13.922 2.908 1 94 88 PHE A CA 1
ATOM 682 C C . PHE A 1 88 ? -3.305 -14.031 4.426 1 94 88 PHE A C 1
ATOM 684 O O . PHE A 1 88 ? -4.105 -13.406 5.129 1 94 88 PHE A O 1
ATOM 691 N N . GLY A 1 89 ? -2.434 -14.828 4.91 1 91.38 89 GLY A N 1
ATOM 692 C CA . GLY A 1 89 ? -2.346 -14.938 6.359 1 91.38 89 GLY A CA 1
ATOM 693 C C . GLY A 1 89 ? -2.082 -13.609 7.047 1 91.38 89 GLY A C 1
ATOM 694 O O . GLY A 1 89 ? -1.247 -12.828 6.59 1 91.38 89 GLY A O 1
ATOM 695 N N . LEU A 1 90 ? -2.783 -13.383 8.188 1 90.75 90 LEU A N 1
ATOM 696 C CA . LEU A 1 90 ? -2.672 -12.133 8.93 1 90.75 90 LEU A CA 1
ATOM 697 C C . LEU A 1 90 ? -2.102 -12.367 10.32 1 90.75 90 LEU A C 1
ATOM 699 O O . LEU A 1 90 ? -2.049 -11.453 11.141 1 90.75 90 LEU A O 1
ATOM 703 N N . ALA A 1 91 ? -1.694 -13.547 10.555 1 82.06 91 ALA A N 1
ATOM 704 C CA . ALA A 1 91 ? -1.316 -13.93 11.914 1 82.06 91 ALA A CA 1
ATOM 705 C C . ALA A 1 91 ? -0.272 -12.977 12.484 1 82.06 91 ALA A C 1
ATOM 707 O O . ALA A 1 91 ? -0.417 -12.484 13.609 1 82.06 91 ALA A O 1
ATOM 708 N N . HIS A 1 92 ? 0.702 -12.656 11.742 1 79.06 92 HIS A N 1
ATOM 709 C CA . HIS A 1 92 ? 1.764 -11.773 12.211 1 79.06 92 HIS A CA 1
ATOM 710 C C . HIS A 1 92 ? 1.226 -10.383 12.508 1 79.06 92 HIS A C 1
ATOM 712 O O . HIS A 1 92 ? 1.682 -9.719 13.445 1 79.06 92 HIS A O 1
ATOM 718 N N . TYR A 1 93 ? 0.209 -10.062 11.859 1 80.12 93 TYR A N 1
ATOM 719 C CA . TYR A 1 93 ? -0.382 -8.734 12.016 1 80.12 93 TYR A CA 1
ATOM 720 C C . TYR A 1 93 ? -1.283 -8.688 13.242 1 80.12 93 TYR A C 1
ATOM 722 O O . TYR A 1 93 ? -1.49 -7.617 13.82 1 80.12 93 TYR A O 1
ATOM 730 N N . LEU A 1 94 ? -1.74 -9.812 13.609 1 83 94 LEU A N 1
ATOM 731 C CA . LEU A 1 94 ? -2.723 -9.875 14.688 1 83 94 LEU A CA 1
ATOM 732 C C . LEU A 1 94 ? -2.084 -10.383 15.977 1 83 94 LEU A C 1
ATOM 734 O O . LEU A 1 94 ? -2.766 -10.531 16.984 1 83 94 LEU A O 1
ATOM 738 N N . GLY A 1 95 ? -0.788 -10.547 15.914 1 76.81 95 GLY A N 1
ATOM 739 C CA . GLY A 1 95 ? -0.1 -11.094 17.078 1 76.81 95 GLY A CA 1
ATOM 740 C C . GLY A 1 95 ? -0.507 -12.516 17.391 1 76.81 95 GLY A C 1
ATOM 741 O O . GLY A 1 95 ? -0.552 -12.906 18.562 1 76.81 95 GLY A O 1
ATOM 742 N N . GLU A 1 96 ? -0.987 -13.18 16.391 1 73.62 96 GLU A N 1
ATOM 743 C CA . GLU A 1 96 ? -1.439 -14.555 16.531 1 73.62 96 GLU A CA 1
ATOM 744 C C . GLU A 1 96 ? -0.41 -15.539 15.984 1 73.62 96 GLU A C 1
ATOM 746 O O . GLU A 1 96 ? 0.403 -15.18 15.133 1 73.62 96 GLU A O 1
ATOM 751 N N . PRO A 1 97 ? -0.28 -16.641 16.734 1 62.09 97 PRO A N 1
ATOM 752 C CA . PRO A 1 97 ? 0.59 -17.656 16.141 1 62.09 97 PRO A CA 1
ATOM 753 C C . PRO A 1 97 ? 0.192 -17.984 14.695 1 62.09 97 PRO A C 1
ATOM 755 O O . PRO A 1 97 ? -0.992 -17.938 14.352 1 62.09 97 PRO A O 1
ATOM 758 N N . ALA A 1 98 ? 1.132 -17.891 13.938 1 56.47 98 ALA A N 1
ATOM 759 C CA . ALA A 1 98 ? 0.929 -18.203 12.523 1 56.47 98 ALA A CA 1
ATOM 760 C C . ALA A 1 98 ? 0.214 -19.531 12.352 1 56.47 98 ALA A C 1
ATOM 762 O O . ALA A 1 98 ? 0.108 -20.047 11.234 1 56.47 98 ALA A O 1
ATOM 763 N N . PHE A 1 99 ? -0.204 -20.297 13.445 1 47.31 99 PHE A N 1
ATOM 764 C CA . PHE A 1 99 ? -0.533 -21.719 13.375 1 47.31 99 PHE A CA 1
ATOM 765 C C . PHE A 1 99 ? -1.907 -21.938 12.75 1 47.31 99 PHE A C 1
ATOM 767 O O . PHE A 1 99 ? -2.824 -21.141 12.977 1 47.31 99 PHE A O 1
ATOM 774 N N . GLY A 1 100 ? -1.958 -22.734 11.641 1 48.44 100 GLY A N 1
ATOM 775 C CA . GLY A 1 100 ? -2.988 -23.625 11.125 1 48.44 100 GLY A CA 1
ATOM 776 C C . GLY A 1 100 ? -3.594 -23.125 9.82 1 48.44 100 GLY A C 1
ATOM 777 O O . GLY A 1 100 ? -4.5 -23.766 9.273 1 48.44 100 GLY A O 1
ATOM 778 N N . ARG A 1 101 ? -3.256 -21.828 9.547 1 57.56 101 ARG A N 1
ATOM 779 C CA . ARG A 1 101 ? -4.117 -21.719 8.375 1 57.56 101 ARG A CA 1
ATOM 780 C C . ARG A 1 101 ? -3.354 -22.047 7.098 1 57.56 101 ARG A C 1
ATOM 782 O O . ARG A 1 101 ? -2.162 -21.75 6.984 1 57.56 101 ARG A O 1
ATOM 789 N N . GLY A 1 102 ? -3.59 -23.25 6.551 1 62.59 102 GLY A N 1
ATOM 790 C CA . GLY A 1 102 ? -3.092 -23.75 5.277 1 62.59 102 GLY A CA 1
ATOM 791 C C . GLY A 1 102 ? -2.754 -22.625 4.301 1 62.59 102 GLY A C 1
ATOM 792 O O . GLY A 1 102 ? -2.893 -21.453 4.625 1 62.59 102 GLY A O 1
ATOM 793 N N . PRO A 1 103 ? -2.178 -23.062 3.301 1 78 103 PRO A N 1
ATOM 794 C CA . PRO A 1 103 ? -1.895 -22.125 2.223 1 78 103 PRO A CA 1
ATOM 795 C C . PRO A 1 103 ? -3.141 -21.375 1.749 1 78 103 PRO A C 1
ATOM 797 O O . PRO A 1 103 ? -4.191 -21.984 1.55 1 78 103 PRO A O 1
ATOM 800 N N . ASP A 1 104 ? -3.176 -20.141 1.93 1 89.25 104 ASP A N 1
ATOM 801 C CA . ASP A 1 104 ? -4.242 -19.281 1.401 1 89.25 104 ASP A CA 1
ATOM 802 C C . ASP A 1 104 ? -3.678 -18 0.81 1 89.25 104 ASP A C 1
ATOM 804 O O . ASP A 1 104 ? -2.787 -17.375 1.395 1 89.25 104 ASP A O 1
ATOM 808 N N . GLY A 1 105 ? -4.195 -17.766 -0.404 1 94.69 105 GLY A N 1
ATOM 809 C CA . GLY A 1 105 ? -3.721 -16.578 -1.101 1 94.69 105 GLY A CA 1
ATOM 810 C C . GLY A 1 105 ? -4.051 -16.594 -2.582 1 94.69 105 GLY A C 1
ATOM 811 O O . GLY A 1 105 ? -5.051 -17.172 -2.996 1 94.69 105 GLY A O 1
ATOM 812 N N . LEU A 1 106 ? -3.318 -15.828 -3.309 1 96.69 106 LEU A N 1
ATOM 813 C CA . LEU A 1 106 ? -3.4 -15.75 -4.762 1 96.69 106 LEU A CA 1
ATOM 814 C C . LEU A 1 106 ? -2.01 -15.797 -5.387 1 96.69 106 LEU A C 1
ATOM 816 O O . LEU A 1 106 ? -1.006 -15.617 -4.695 1 96.69 106 LEU A O 1
ATOM 820 N N . VAL A 1 107 ? -2.006 -16.156 -6.586 1 97.94 107 VAL A N 1
ATOM 821 C CA . VAL A 1 107 ? -0.797 -16.109 -7.402 1 97.94 107 VAL A CA 1
ATOM 822 C C . VAL A 1 107 ? -0.996 -15.133 -8.555 1 97.94 107 VAL A C 1
ATOM 824 O O . VAL A 1 107 ? -1.984 -15.219 -9.289 1 97.94 107 VAL A O 1
ATOM 827 N N . VAL A 1 108 ? -0.053 -14.164 -8.703 1 98.56 108 VAL A N 1
ATOM 828 C CA . VAL A 1 108 ? -0.241 -13.125 -9.711 1 98.56 108 VAL A CA 1
ATOM 829 C C . VAL A 1 108 ? 0.994 -13.047 -10.609 1 98.56 108 VAL A C 1
ATOM 831 O O . VAL A 1 108 ? 2.125 -13.141 -10.125 1 98.56 108 VAL A O 1
ATOM 834 N N . ALA A 1 109 ? 0.791 -12.867 -11.891 1 98.75 109 ALA A N 1
ATOM 835 C CA . ALA A 1 109 ? 1.896 -12.664 -12.828 1 98.75 109 ALA A CA 1
ATOM 836 C C . ALA A 1 109 ? 2.525 -11.289 -12.641 1 98.75 109 ALA A C 1
ATOM 838 O O . ALA A 1 109 ? 1.82 -10.305 -12.414 1 98.75 109 ALA A O 1
ATOM 839 N N . VAL A 1 110 ? 3.818 -11.211 -12.789 1 98.56 110 VAL A N 1
ATOM 840 C CA . VAL A 1 110 ? 4.527 -9.938 -12.742 1 98.56 110 VAL A CA 1
ATOM 841 C C . VAL A 1 110 ? 5.469 -9.828 -13.938 1 98.56 110 VAL A C 1
ATOM 843 O O . VAL A 1 110 ? 5.941 -10.836 -14.461 1 98.56 110 VAL A O 1
ATOM 846 N N . ASP A 1 111 ? 5.816 -8.617 -14.297 1 96.75 111 ASP A N 1
ATOM 847 C CA . ASP A 1 111 ? 6.508 -8.383 -15.562 1 96.75 111 ASP A CA 1
ATOM 848 C C . ASP A 1 111 ? 8.008 -8.195 -15.344 1 96.75 111 ASP A C 1
ATOM 850 O O . ASP A 1 111 ? 8.797 -8.32 -16.281 1 96.75 111 ASP A O 1
ATOM 854 N N . SER A 1 112 ? 8.383 -7.809 -14.172 1 97 112 SER A N 1
ATOM 855 C CA . SER A 1 112 ? 9.773 -7.5 -13.859 1 97 112 SER A CA 1
ATOM 856 C C . SER A 1 112 ? 10.016 -7.52 -12.352 1 97 112 SER A C 1
ATOM 858 O O . SER A 1 112 ? 9.07 -7.527 -11.562 1 97 112 SER A O 1
ATOM 860 N N . PRO A 1 113 ? 11.266 -7.578 -12 1 96.81 113 PRO A N 1
ATOM 861 C CA . PRO A 1 113 ? 11.562 -7.473 -10.57 1 96.81 113 PRO A CA 1
ATOM 862 C C . PRO A 1 113 ? 11.016 -6.195 -9.945 1 96.81 113 PRO A C 1
ATOM 864 O O . PRO A 1 113 ? 10.516 -6.223 -8.812 1 96.81 113 PRO A O 1
ATOM 867 N N . ALA A 1 114 ? 11.148 -5.074 -10.641 1 97.19 114 ALA A N 1
ATOM 868 C CA . ALA A 1 114 ? 10.617 -3.811 -10.133 1 97.19 114 ALA A CA 1
ATOM 869 C C . ALA A 1 114 ? 9.102 -3.879 -9.961 1 97.19 114 ALA A C 1
ATOM 871 O O . ALA A 1 114 ? 8.562 -3.379 -8.969 1 97.19 114 ALA A O 1
ATOM 872 N N . ASP A 1 115 ? 8.461 -4.492 -10.914 1 97.75 115 ASP A N 1
ATOM 873 C CA . ASP A 1 115 ? 7.02 -4.699 -10.828 1 97.75 115 ASP A CA 1
ATOM 874 C C . ASP A 1 115 ? 6.656 -5.574 -9.641 1 97.75 115 ASP A C 1
ATOM 876 O O . ASP A 1 115 ? 5.707 -5.277 -8.906 1 97.75 115 ASP A O 1
ATOM 880 N N . ALA A 1 116 ? 7.395 -6.617 -9.461 1 98.06 116 ALA A N 1
ATOM 881 C CA . ALA A 1 116 ? 7.168 -7.516 -8.328 1 98.06 116 ALA A CA 1
ATOM 882 C C . ALA A 1 116 ? 7.32 -6.781 -7 1 98.06 116 ALA A C 1
ATOM 884 O O . ALA A 1 116 ? 6.488 -6.93 -6.102 1 98.06 116 ALA A O 1
ATOM 885 N N . ASP A 1 117 ? 8.336 -6 -6.918 1 97.38 117 ASP A N 1
ATOM 886 C CA . ASP A 1 117 ? 8.57 -5.238 -5.695 1 97.38 117 ASP A CA 1
ATOM 887 C C . ASP A 1 117 ? 7.41 -4.281 -5.418 1 97.38 117 ASP A C 1
ATOM 889 O O . ASP A 1 117 ? 6.949 -4.172 -4.277 1 97.38 117 ASP A O 1
ATOM 893 N N . ALA A 1 118 ? 7.02 -3.629 -6.445 1 97.81 118 ALA A N 1
ATOM 894 C CA . ALA A 1 118 ? 5.91 -2.693 -6.297 1 97.81 118 ALA A CA 1
ATOM 895 C C . ALA A 1 118 ? 4.645 -3.412 -5.832 1 97.81 118 ALA A C 1
ATOM 897 O O . ALA A 1 118 ? 3.912 -2.904 -4.98 1 97.81 118 ALA A O 1
ATOM 898 N N . PHE A 1 119 ? 4.383 -4.574 -6.355 1 98.5 119 PHE A N 1
ATOM 899 C CA . PHE A 1 119 ? 3.191 -5.328 -5.992 1 98.5 119 PHE A CA 1
ATOM 900 C C . PHE A 1 119 ? 3.281 -5.824 -4.555 1 98.5 119 PHE A C 1
ATOM 902 O O . PHE A 1 119 ? 2.299 -5.766 -3.811 1 98.5 119 PHE A O 1
ATOM 909 N N . ARG A 1 120 ? 4.441 -6.277 -4.195 1 97.75 120 ARG A N 1
ATOM 910 C CA . ARG A 1 120 ? 4.645 -6.742 -2.824 1 97.75 120 ARG A CA 1
ATOM 911 C C . ARG A 1 120 ? 4.43 -5.609 -1.825 1 97.75 120 ARG A C 1
ATOM 913 O O . ARG A 1 120 ? 3.82 -5.812 -0.772 1 97.75 120 ARG A O 1
ATOM 920 N N . GLU A 1 121 ? 4.953 -4.492 -2.162 1 97.81 121 GLU A N 1
ATOM 921 C CA . GLU A 1 121 ? 4.797 -3.348 -1.271 1 97.81 121 GLU A CA 1
ATOM 922 C C . GLU A 1 121 ? 3.33 -2.943 -1.143 1 97.81 121 GLU A C 1
ATOM 924 O O . GLU A 1 121 ? 2.848 -2.682 -0.039 1 97.81 121 GLU A O 1
ATOM 929 N N . TRP A 1 122 ? 2.754 -2.889 -2.244 1 98.69 122 TRP A N 1
ATOM 930 C CA . TRP A 1 122 ? 1.324 -2.596 -2.232 1 98.69 122 TRP A CA 1
ATOM 931 C C . TRP A 1 122 ? 0.568 -3.607 -1.377 1 98.69 122 TRP A C 1
ATOM 933 O O . TRP A 1 122 ? -0.29 -3.23 -0.575 1 98.69 122 TRP A O 1
ATOM 943 N N . PHE A 1 123 ? 0.826 -4.836 -1.575 1 98.56 123 PHE A N 1
ATOM 944 C CA . PHE A 1 123 ? 0.13 -5.91 -0.879 1 98.56 123 PHE A CA 1
ATOM 945 C C . PHE A 1 123 ? 0.388 -5.84 0.621 1 98.56 123 PHE A C 1
ATOM 947 O O . PHE A 1 123 ? -0.502 -6.129 1.423 1 98.56 123 PHE A O 1
ATOM 954 N N . ARG A 1 124 ? 1.575 -5.516 1.022 1 97.31 124 ARG A N 1
ATOM 955 C CA . ARG A 1 124 ? 1.867 -5.336 2.441 1 97.31 124 ARG A CA 1
ATOM 956 C C . ARG A 1 124 ? 0.973 -4.262 3.051 1 97.31 124 ARG A C 1
ATOM 958 O O . ARG A 1 124 ? 0.443 -4.438 4.148 1 97.31 124 ARG A O 1
ATOM 965 N N . ALA A 1 125 ? 0.808 -3.186 2.332 1 98.25 125 ALA A N 1
ATOM 966 C CA . ALA A 1 125 ? -0.061 -2.111 2.805 1 98.25 125 ALA A CA 1
ATOM 967 C C . ALA A 1 125 ? -1.513 -2.574 2.883 1 98.25 125 ALA A C 1
ATOM 969 O O . ALA A 1 125 ? -2.238 -2.207 3.811 1 98.25 125 ALA A O 1
ATOM 970 N N . ALA A 1 126 ? -1.875 -3.336 1.889 1 98.44 126 ALA A N 1
ATOM 971 C CA . ALA A 1 126 ? -3.223 -3.9 1.908 1 98.44 126 ALA A CA 1
ATOM 972 C C . ALA A 1 126 ? -3.434 -4.77 3.145 1 98.44 126 ALA A C 1
ATOM 974 O O . ALA A 1 126 ? -4.453 -4.648 3.83 1 98.44 126 ALA A O 1
ATOM 975 N N . LYS A 1 127 ? -2.496 -5.57 3.434 1 96.75 127 LYS A N 1
ATOM 976 C CA . LYS A 1 127 ? -2.605 -6.449 4.594 1 96.75 127 LYS A CA 1
ATOM 977 C C . LYS A 1 127 ? -2.609 -5.648 5.895 1 96.75 127 LYS A C 1
ATOM 979 O O . LYS A 1 127 ? -3.373 -5.949 6.812 1 96.75 127 LYS A O 1
ATOM 984 N N . ASP A 1 128 ? -1.757 -4.621 5.996 1 96.62 128 ASP A N 1
ATOM 985 C CA . ASP A 1 128 ? -1.779 -3.732 7.152 1 96.62 128 ASP A CA 1
ATOM 986 C C . ASP A 1 128 ? -3.186 -3.188 7.398 1 96.62 128 ASP A C 1
ATOM 988 O O . ASP A 1 128 ? -3.662 -3.178 8.539 1 96.62 128 ASP A O 1
ATOM 992 N N . THR A 1 129 ? -3.775 -2.789 6.355 1 98 129 THR A N 1
ATOM 993 C CA . THR A 1 129 ? -5.074 -2.131 6.414 1 98 129 THR A CA 1
ATOM 994 C C . THR A 1 129 ? -6.16 -3.115 6.84 1 98 129 THR A C 1
ATOM 996 O O . THR A 1 129 ? -6.965 -2.818 7.727 1 98 129 THR A O 1
ATOM 999 N N . VAL A 1 130 ? -6.141 -4.254 6.238 1 97.88 130 VAL A N 1
ATOM 1000 C CA . VAL A 1 130 ? -7.148 -5.266 6.543 1 97.88 130 VAL A CA 1
ATOM 1001 C C . VAL A 1 130 ? -6.945 -5.785 7.965 1 97.88 130 VAL A C 1
ATOM 1003 O O . VAL A 1 130 ? -7.914 -6.07 8.672 1 97.88 130 VAL A O 1
ATOM 1006 N N . ALA A 1 131 ? -5.73 -5.926 8.328 1 96.25 131 ALA A N 1
ATOM 1007 C CA . ALA A 1 131 ? -5.445 -6.348 9.703 1 96.25 131 ALA A CA 1
ATOM 1008 C C . ALA A 1 131 ? -6.059 -5.383 10.711 1 96.25 131 ALA A C 1
ATOM 1010 O O . ALA A 1 131 ? -6.676 -5.809 11.688 1 96.25 131 ALA A O 1
ATOM 1011 N N . GLU A 1 132 ? -5.902 -4.086 10.477 1 96.81 132 GLU A N 1
ATOM 1012 C CA . GLU A 1 132 ? -6.488 -3.096 11.383 1 96.81 132 GLU A CA 1
ATOM 1013 C C . GLU A 1 132 ? -8.008 -3.184 11.383 1 96.81 132 GLU A C 1
ATOM 1015 O O . GLU A 1 132 ? -8.648 -2.98 12.422 1 96.81 132 GLU A O 1
ATOM 1020 N N . ALA A 1 133 ? -8.547 -3.463 10.266 1 97.94 133 ALA A N 1
ATOM 1021 C CA . ALA A 1 133 ? -9.992 -3.627 10.188 1 97.94 133 ALA A CA 1
ATOM 1022 C C . ALA A 1 133 ? -10.461 -4.816 11.023 1 97.94 133 ALA A C 1
ATOM 1024 O O . ALA A 1 133 ? -11.508 -4.762 11.664 1 97.94 133 ALA A O 1
ATOM 1025 N N . VAL A 1 134 ? -9.688 -5.871 10.992 1 96.38 134 VAL A N 1
ATOM 1026 C CA . VAL A 1 134 ? -10.016 -7.059 11.773 1 96.38 134 VAL A CA 1
ATOM 1027 C C . VAL A 1 134 ? -9.836 -6.762 13.266 1 96.38 134 VAL A C 1
ATOM 1029 O O . VAL A 1 134 ? -10.711 -7.082 14.07 1 96.38 134 VAL A O 1
ATOM 1032 N N . VAL A 1 135 ? -8.766 -6.117 13.562 1 95.25 135 VAL A N 1
ATOM 1033 C CA . VAL A 1 135 ? -8.492 -5.762 14.945 1 95.25 135 VAL A CA 1
ATOM 1034 C C . VAL A 1 135 ? -9.602 -4.855 15.484 1 95.25 135 VAL A C 1
ATOM 1036 O O . VAL A 1 135 ? -10.055 -5.027 16.609 1 95.25 135 VAL A O 1
ATOM 1039 N N . GLY A 1 136 ? -10.055 -3.932 14.664 1 95.62 136 GLY A N 1
ATOM 1040 C CA . GLY A 1 136 ? -11.086 -2.982 15.055 1 95.62 136 GLY A CA 1
ATOM 1041 C C . GLY A 1 136 ? -12.484 -3.582 15.055 1 95.62 136 GLY A C 1
ATOM 1042 O O . GLY A 1 136 ? -13.438 -2.939 15.492 1 95.62 136 GLY A O 1
ATOM 1043 N N . GLY A 1 137 ? -12.609 -4.773 14.539 1 96.44 137 GLY A N 1
ATOM 1044 C CA . GLY A 1 137 ? -13.883 -5.469 14.539 1 96.44 137 GLY A CA 1
ATOM 1045 C C . GLY A 1 137 ? -14.766 -5.102 13.359 1 96.44 137 GLY A C 1
ATOM 1046 O O . GLY A 1 137 ? -15.945 -5.449 13.32 1 96.44 137 GLY A O 1
ATOM 1047 N N . TYR A 1 138 ? -14.219 -4.422 12.43 1 97.75 138 TYR A N 1
ATOM 1048 C CA . TYR A 1 138 ? -14.992 -3.99 11.266 1 97.75 138 TYR A CA 1
ATOM 1049 C C . TYR A 1 138 ? -15.148 -5.125 10.266 1 97.75 138 TYR A C 1
ATOM 1051 O O . TYR A 1 138 ? -16.109 -5.152 9.492 1 97.75 138 TYR A O 1
ATOM 1059 N N . LEU A 1 139 ? -14.18 -6.027 10.227 1 97.38 139 LEU A N 1
ATOM 1060 C CA . LEU A 1 139 ? -14.195 -7.184 9.336 1 97.38 139 LEU A CA 1
ATOM 1061 C C . LEU A 1 139 ? -13.992 -8.477 10.117 1 97.38 139 LEU A C 1
ATOM 1063 O O . LEU A 1 139 ? -13.172 -8.531 11.031 1 97.38 139 LEU A O 1
ATOM 1067 N N . SER A 1 140 ? -14.766 -9.453 9.734 1 95.12 140 SER A N 1
ATOM 1068 C CA . SER A 1 140 ? -14.406 -10.805 10.148 1 95.12 140 SER A CA 1
ATOM 1069 C C . SER A 1 140 ? -13.18 -11.305 9.391 1 95.12 140 SER A C 1
ATOM 1071 O O . SER A 1 140 ? -12.773 -10.703 8.391 1 95.12 140 SER A O 1
ATOM 1073 N N . ARG A 1 141 ? -12.688 -12.398 9.852 1 90.38 141 ARG A N 1
ATOM 1074 C CA . ARG A 1 141 ? -11.555 -12.992 9.148 1 90.38 141 ARG A CA 1
ATOM 1075 C C . ARG A 1 141 ? -11.945 -13.445 7.746 1 90.38 141 ARG A C 1
ATOM 1077 O O . ARG A 1 141 ? -11.172 -13.312 6.801 1 90.38 141 ARG A O 1
ATOM 1084 N N . ALA A 1 142 ? -13.102 -14 7.641 1 91.69 142 ALA A N 1
ATOM 1085 C CA . ALA A 1 142 ? -13.594 -14.438 6.336 1 91.69 142 ALA A CA 1
ATOM 1086 C C . ALA A 1 142 ? -13.758 -13.25 5.391 1 91.69 142 ALA A C 1
ATOM 1088 O O . ALA A 1 142 ? -13.367 -13.32 4.227 1 91.69 142 ALA A O 1
ATOM 1089 N N . ASP A 1 143 ? -14.344 -12.18 5.906 1 95.88 143 ASP A N 1
ATOM 1090 C CA . ASP A 1 143 ? -14.5 -10.977 5.094 1 95.88 143 ASP A CA 1
ATOM 1091 C C . ASP A 1 143 ? -13.141 -10.383 4.715 1 95.88 143 ASP A C 1
ATOM 1093 O O . ASP A 1 143 ? -12.969 -9.883 3.605 1 95.88 143 ASP A O 1
ATOM 1097 N N . ALA A 1 144 ? -12.219 -10.414 5.672 1 95.94 144 ALA A N 1
ATOM 1098 C CA . ALA A 1 144 ? -10.875 -9.914 5.414 1 95.94 144 ALA A CA 1
ATOM 1099 C C . ALA A 1 144 ? -10.234 -10.633 4.23 1 95.94 144 ALA A C 1
ATOM 1101 O O . ALA A 1 144 ? -9.633 -10 3.359 1 95.94 144 ALA A O 1
ATOM 1102 N N . ARG A 1 145 ? -10.359 -11.914 4.133 1 94.06 145 ARG A N 1
ATOM 1103 C CA . ARG A 1 145 ? -9.836 -12.68 3.01 1 94.06 145 ARG A CA 1
ATOM 1104 C C . ARG A 1 145 ? -10.477 -12.242 1.699 1 94.06 145 ARG A C 1
ATOM 1106 O O . ARG A 1 145 ? -9.789 -12.07 0.69 1 94.06 145 ARG A O 1
ATOM 1113 N N . ALA A 1 146 ? -11.773 -12.125 1.738 1 95.81 146 ALA A N 1
ATOM 1114 C CA . ALA A 1 146 ? -12.5 -11.727 0.535 1 95.81 146 ALA A CA 1
ATOM 1115 C C . ALA A 1 146 ? -12.062 -10.344 0.062 1 95.81 146 ALA A C 1
ATOM 1117 O O . ALA A 1 146 ? -11.883 -10.117 -1.138 1 95.81 146 ALA A O 1
ATOM 1118 N N . VAL A 1 147 ? -11.875 -9.453 1.014 1 97.62 147 VAL A N 1
ATOM 1119 C CA . VAL A 1 147 ? -11.438 -8.102 0.678 1 97.62 147 VAL A CA 1
ATOM 1120 C C . VAL A 1 147 ? -10.047 -8.156 0.035 1 97.62 147 VAL A C 1
ATOM 1122 O O . VAL A 1 147 ? -9.805 -7.5 -0.982 1 97.62 147 VAL A O 1
ATOM 1125 N N . LEU A 1 148 ? -9.148 -8.898 0.613 1 97.38 148 LEU A N 1
ATOM 1126 C CA . LEU A 1 148 ? -7.812 -9.016 0.044 1 97.38 148 LEU A CA 1
ATOM 1127 C C . LEU A 1 148 ? -7.871 -9.594 -1.367 1 97.38 148 LEU A C 1
ATOM 1129 O O . LEU A 1 148 ? -7.188 -9.102 -2.271 1 97.38 148 LEU A O 1
ATOM 1133 N N . ALA A 1 149 ? -8.672 -10.594 -1.525 1 96.88 149 ALA A N 1
ATOM 1134 C CA . ALA A 1 149 ? -8.797 -11.211 -2.846 1 96.88 149 ALA A CA 1
ATOM 1135 C C . ALA A 1 149 ? -9.32 -10.203 -3.867 1 96.88 149 ALA A C 1
ATOM 1137 O O . ALA A 1 149 ? -8.789 -10.094 -4.973 1 96.88 149 ALA A O 1
ATOM 1138 N N . ASP A 1 150 ? -10.359 -9.492 -3.475 1 97.06 150 ASP A N 1
ATOM 1139 C CA . ASP A 1 150 ? -10.938 -8.492 -4.367 1 97.06 150 ASP A CA 1
ATOM 1140 C C . ASP A 1 150 ? -9.922 -7.391 -4.684 1 97.06 150 ASP A C 1
ATOM 1142 O O . ASP A 1 150 ? -9.82 -6.949 -5.832 1 97.06 150 ASP A O 1
ATOM 1146 N N . ALA A 1 151 ? -9.227 -6.93 -3.654 1 98.06 151 ALA A N 1
ATOM 1147 C CA . ALA A 1 151 ? -8.242 -5.867 -3.844 1 98.06 151 ALA A CA 1
ATOM 1148 C C . ALA A 1 151 ? -7.117 -6.32 -4.773 1 98.06 151 ALA A C 1
ATOM 1150 O O . ALA A 1 151 ? -6.707 -5.574 -5.668 1 98.06 151 ALA A O 1
ATOM 1151 N N . VAL A 1 152 ? -6.637 -7.523 -4.566 1 98.44 152 VAL A N 1
ATOM 1152 C CA . VAL A 1 152 ? -5.586 -8.062 -5.422 1 98.44 152 VAL A CA 1
ATOM 1153 C C . VAL A 1 152 ? -6.098 -8.195 -6.855 1 98.44 152 VAL A C 1
ATOM 1155 O O . VAL A 1 152 ? -5.379 -7.895 -7.809 1 98.44 152 VAL A O 1
ATOM 1158 N N . SER A 1 153 ? -7.297 -8.688 -6.988 1 97.56 153 SER A N 1
ATOM 1159 C CA . SER A 1 153 ? -7.887 -8.828 -8.312 1 97.56 153 SER A CA 1
ATOM 1160 C C . SER A 1 153 ? -7.965 -7.484 -9.023 1 97.56 153 SER A C 1
ATOM 1162 O O . SER A 1 153 ? -7.633 -7.383 -10.211 1 97.56 153 SER A O 1
ATOM 1164 N N . GLN A 1 154 ? -8.367 -6.508 -8.281 1 97 154 GLN A N 1
ATOM 1165 C CA . GLN A 1 154 ? -8.453 -5.176 -8.875 1 97 154 GLN A CA 1
ATOM 1166 C C . GLN A 1 154 ? -7.07 -4.641 -9.234 1 97 154 GLN A C 1
ATOM 1168 O O . GLN A 1 154 ? -6.855 -4.137 -10.336 1 97 154 GLN A O 1
ATOM 1173 N N . ARG A 1 155 ? -6.129 -4.734 -8.312 1 97.44 155 ARG A N 1
ATOM 1174 C CA . ARG A 1 155 ? -4.762 -4.277 -8.539 1 97.44 155 ARG A CA 1
ATOM 1175 C C . ARG A 1 155 ? -4.117 -5.016 -9.711 1 97.44 155 ARG A C 1
ATOM 1177 O O . ARG A 1 155 ? -3.318 -4.441 -10.445 1 97.44 155 ARG A O 1
ATOM 1184 N N . GLY A 1 156 ? -4.484 -6.246 -9.812 1 97.88 156 GLY A N 1
ATOM 1185 C CA . GLY A 1 156 ? -3.885 -7.105 -10.812 1 97.88 156 GLY A CA 1
ATOM 1186 C C . GLY A 1 156 ? -4.656 -7.129 -12.117 1 97.88 156 GLY A C 1
ATOM 1187 O O . GLY A 1 156 ? -4.48 -8.031 -12.938 1 97.88 156 GLY A O 1
ATOM 1188 N N . THR A 1 157 ? -5.582 -6.184 -12.32 1 96.25 157 THR A N 1
ATOM 1189 C CA . THR A 1 157 ? -6.332 -6.129 -13.57 1 96.25 157 THR A CA 1
ATOM 1190 C C . THR A 1 157 ? -5.383 -6.129 -14.773 1 96.25 157 THR A C 1
ATOM 1192 O O . THR A 1 157 ? -4.41 -5.375 -14.797 1 96.25 157 THR A O 1
ATOM 1195 N N . GLY A 1 158 ? -5.598 -6.98 -15.742 1 96.94 158 GLY A N 1
ATOM 1196 C CA . GLY A 1 158 ? -4.77 -7.105 -16.922 1 96.94 158 GLY A CA 1
ATOM 1197 C C . GLY A 1 158 ? -3.668 -8.133 -16.781 1 96.94 158 GLY A C 1
ATOM 1198 O O . GLY A 1 158 ? -2.939 -8.414 -17.734 1 96.94 158 GLY A O 1
ATOM 1199 N N . ARG A 1 159 ? -3.584 -8.703 -15.57 1 97.69 159 ARG A N 1
ATOM 1200 C CA . ARG A 1 159 ? -2.582 -9.727 -15.297 1 97.69 159 ARG A CA 1
ATOM 1201 C C . ARG A 1 159 ? -3.23 -11.094 -15.133 1 97.69 159 ARG A C 1
ATOM 1203 O O . ARG A 1 159 ? -4.402 -11.195 -14.773 1 97.69 159 ARG A O 1
ATOM 1210 N N . GLU A 1 160 ? -2.445 -12.125 -15.375 1 97.81 160 GLU A N 1
ATOM 1211 C CA . GLU A 1 160 ? -2.893 -13.453 -14.961 1 97.81 160 GLU A CA 1
ATOM 1212 C C . GLU A 1 160 ? -2.959 -13.562 -13.438 1 97.81 160 GLU A C 1
ATOM 1214 O O . GLU A 1 160 ? -2.012 -13.188 -12.742 1 97.81 160 GLU A O 1
ATOM 1219 N N . LEU A 1 161 ? -4.039 -13.992 -12.969 1 97.94 161 LEU A N 1
ATOM 1220 C CA . LEU A 1 161 ? -4.309 -14.172 -11.547 1 97.94 161 LEU A CA 1
ATOM 1221 C C . LEU A 1 161 ? -4.973 -15.516 -11.281 1 97.94 161 LEU A C 1
ATOM 1223 O O . LEU A 1 161 ? -5.895 -15.914 -12.008 1 97.94 161 LEU A O 1
ATOM 1227 N N . PHE A 1 162 ? -4.402 -16.219 -10.195 1 96.94 162 PHE A N 1
ATOM 1228 C CA . PHE A 1 162 ? -4.934 -17.531 -9.891 1 96.94 162 PHE A CA 1
ATOM 1229 C C . PHE A 1 162 ? -5.27 -17.641 -8.406 1 96.94 162 PHE A C 1
ATOM 1231 O O . PHE A 1 162 ? -4.535 -17.141 -7.555 1 96.94 162 PHE A O 1
ATOM 1238 N N . ASP A 1 163 ? -6.332 -18.25 -8.094 1 93.69 163 ASP A N 1
ATOM 1239 C CA . ASP A 1 163 ? -6.738 -18.625 -6.742 1 93.69 163 ASP A CA 1
ATOM 1240 C C . ASP A 1 163 ? -6.762 -20.141 -6.57 1 93.69 163 ASP A C 1
ATOM 1242 O O . ASP A 1 163 ? -7.832 -20.75 -6.578 1 93.69 163 ASP A O 1
ATOM 1246 N N . PRO A 1 164 ? -5.625 -20.688 -6.293 1 88.69 164 PRO A N 1
ATOM 1247 C CA . PRO A 1 164 ? -5.582 -22.156 -6.289 1 88.69 164 PRO A CA 1
ATOM 1248 C C . PRO A 1 164 ? -6.254 -22.75 -5.062 1 88.69 164 PRO A C 1
ATOM 1250 O O . PRO A 1 164 ? -6.488 -23.969 -5.016 1 88.69 164 PRO A O 1
ATOM 1253 N N . TRP A 1 165 ? -6.582 -21.984 -4.148 1 81.44 165 TRP A N 1
ATOM 1254 C CA . TRP A 1 165 ? -7.012 -22.547 -2.875 1 81.44 165 TRP A CA 1
ATOM 1255 C C . TRP A 1 165 ? -8.516 -22.391 -2.688 1 81.44 165 TRP A C 1
ATOM 1257 O O . TRP A 1 165 ? -9.102 -22.969 -1.777 1 81.44 165 TRP A O 1
ATOM 1267 N N . THR A 1 166 ? -9.062 -21.359 -3.311 1 71.06 166 THR A N 1
ATOM 1268 C CA . THR A 1 166 ? -10.516 -21.297 -3.238 1 71.06 166 THR A CA 1
ATOM 1269 C C . THR A 1 166 ? -11.148 -22.016 -4.43 1 71.06 166 THR A C 1
ATOM 1271 O O . THR A 1 166 ? -12.219 -22.609 -4.309 1 71.06 166 THR A O 1
ATOM 1274 N N . ASN A 1 167 ? -10.648 -21.312 -5.742 1 52.66 167 ASN A N 1
ATOM 1275 C CA . ASN A 1 167 ? -11.297 -21.906 -6.91 1 52.66 167 ASN A CA 1
ATOM 1276 C C . ASN A 1 167 ? -10.922 -23.375 -7.066 1 52.66 167 ASN A C 1
ATOM 1278 O O . ASN A 1 167 ? -9.938 -23.703 -7.738 1 52.66 167 ASN A O 1
ATOM 1282 N N . GLY A 1 168 ? -10.641 -24.219 -6.449 1 42.34 168 GLY A N 1
ATOM 1283 C CA . GLY A 1 168 ? -10.828 -25.422 -7.242 1 42.34 168 GLY A CA 1
ATOM 1284 C C . GLY A 1 168 ? -11.812 -25.234 -8.375 1 42.34 168 GLY A C 1
ATOM 1285 O O . GLY A 1 168 ? -12.031 -26.156 -9.172 1 42.34 168 GLY A O 1
ATOM 1286 N N . GLU A 1 169 ? -12.898 -24.359 -8.43 1 36.31 169 GLU A N 1
ATOM 1287 C CA . GLU A 1 169 ? -13.586 -24.172 -9.703 1 36.31 169 GLU A CA 1
ATOM 1288 C C . GLU A 1 169 ? -12.906 -23.094 -10.539 1 36.31 169 GLU A C 1
ATOM 1290 O O . GLU A 1 169 ? -12.477 -22.078 -10.008 1 36.31 169 GLU A O 1
ATOM 1295 N N . THR A 1 170 ? -12.047 -23.25 -11.68 1 34.56 170 THR A N 1
ATOM 1296 C CA . THR A 1 170 ? -11.398 -22.5 -12.75 1 34.56 170 THR A CA 1
ATOM 1297 C C . THR A 1 170 ? -12.172 -21.234 -13.086 1 34.56 170 THR A C 1
ATOM 1299 O O . THR A 1 170 ? -13.312 -21.297 -13.531 1 34.56 170 THR A O 1
ATOM 1302 N N . ASN A 1 171 ? -12.258 -20.109 -12.359 1 30.89 171 ASN A N 1
ATOM 1303 C CA . ASN A 1 171 ? -13.039 -19.016 -12.906 1 30.89 171 ASN A CA 1
ATOM 1304 C C . ASN A 1 171 ? -12.359 -18.391 -14.117 1 30.89 171 ASN A C 1
ATOM 1306 O O . ASN A 1 171 ? -11.18 -18.047 -14.062 1 30.89 171 ASN A O 1
ATOM 1310 N N . GLU A 1 172 ? -12.641 -18.75 -15.328 1 28.23 172 GLU A N 1
ATOM 1311 C CA . GLU A 1 172 ? -12.414 -18.062 -16.594 1 28.23 172 GLU A CA 1
ATOM 1312 C C . GLU A 1 172 ? -12.727 -16.578 -16.484 1 28.23 172 GLU A C 1
ATOM 1314 O O . GLU A 1 172 ? -13.859 -16.188 -16.203 1 28.23 172 GLU A O 1
ATOM 1319 N N . TYR A 1 173 ? -11.883 -15.664 -15.734 1 25.83 173 TYR A N 1
ATOM 1320 C CA . TYR A 1 173 ? -12.172 -14.25 -15.961 1 25.83 173 TYR A CA 1
ATOM 1321 C C . TYR A 1 173 ? -11.625 -13.797 -17.312 1 25.83 173 TYR A C 1
ATOM 1323 O O . TYR A 1 173 ? -10.617 -14.336 -17.797 1 25.83 173 TYR A O 1
ATOM 1331 N N . MET B 1 1 ? -0.788 20.172 -12.648 1 46.47 1 MET B N 1
ATOM 1332 C CA . MET B 1 1 ? -1.701 20.328 -11.516 1 46.47 1 MET B CA 1
ATOM 1333 C C . MET B 1 1 ? -1.005 21.031 -10.352 1 46.47 1 MET B C 1
ATOM 1335 O O . MET B 1 1 ? 0.207 20.891 -10.18 1 46.47 1 MET B O 1
ATOM 1339 N N . ALA B 1 2 ? -1.458 22.172 -9.922 1 61.84 2 ALA B N 1
ATOM 1340 C CA . ALA B 1 2 ? -0.826 23 -8.906 1 61.84 2 ALA B CA 1
ATOM 1341 C C . ALA B 1 2 ? -0.659 22.234 -7.598 1 61.84 2 ALA B C 1
ATOM 1343 O O . ALA B 1 2 ? -1.576 21.531 -7.156 1 61.84 2 ALA B O 1
ATOM 1344 N N . HIS B 1 3 ? 0.639 21.922 -7.156 1 81.5 3 HIS B N 1
ATOM 1345 C CA . HIS B 1 3 ? 0.975 21.312 -5.875 1 81.5 3 HIS B CA 1
ATOM 1346 C C . HIS B 1 3 ? 0.844 22.312 -4.734 1 81.5 3 HIS B C 1
ATOM 1348 O O . HIS B 1 3 ? 1.613 23.266 -4.66 1 81.5 3 HIS B O 1
ATOM 1354 N N . ARG B 1 4 ? -0.269 22.281 -3.979 1 93.38 4 ARG B N 1
ATOM 1355 C CA . ARG B 1 4 ? -0.588 23.281 -2.959 1 93.38 4 ARG B CA 1
ATOM 1356 C C . ARG B 1 4 ? -0.056 22.859 -1.595 1 93.38 4 ARG B C 1
ATOM 1358 O O . ARG B 1 4 ? -0.138 21.688 -1.23 1 93.38 4 ARG B O 1
ATOM 1365 N N . ALA B 1 5 ? 0.505 23.891 -0.966 1 97.81 5 ALA B N 1
ATOM 1366 C CA . ALA B 1 5 ? 0.995 23.672 0.394 1 97.81 5 ALA B CA 1
ATOM 1367 C C . ALA B 1 5 ? 0.662 24.859 1.288 1 97.81 5 ALA B C 1
ATOM 1369 O O . ALA B 1 5 ? 0.445 25.969 0.798 1 97.81 5 ALA B O 1
ATOM 1370 N N . LEU B 1 6 ? 0.536 24.578 2.529 1 98.19 6 LEU B N 1
ATOM 1371 C CA . LEU B 1 6 ? 0.509 25.625 3.543 1 98.19 6 LEU B CA 1
ATOM 1372 C C . LEU B 1 6 ? 1.85 25.719 4.266 1 98.19 6 LEU B C 1
ATOM 1374 O O . LEU B 1 6 ? 2.521 24.703 4.469 1 98.19 6 LEU B O 1
ATOM 1378 N N . VAL B 1 7 ? 2.191 26.891 4.562 1 98.75 7 VAL B N 1
ATOM 1379 C CA . VAL B 1 7 ? 3.398 27.141 5.344 1 98.75 7 VAL B CA 1
ATOM 1380 C C . VAL B 1 7 ? 3.051 27.969 6.582 1 98.75 7 VAL B C 1
ATOM 1382 O O . VAL B 1 7 ? 2.594 29.109 6.465 1 98.75 7 VAL B O 1
ATOM 1385 N N . ALA B 1 8 ? 3.281 27.375 7.715 1 98.81 8 ALA B N 1
ATOM 1386 C CA . ALA B 1 8 ? 2.998 28.047 8.984 1 98.81 8 ALA B CA 1
ATOM 1387 C C . ALA B 1 8 ? 4.285 28.484 9.672 1 98.81 8 ALA B C 1
ATOM 1389 O O . ALA B 1 8 ? 5.117 27.641 10.039 1 98.81 8 ALA B O 1
ATOM 1390 N N . TYR B 1 9 ? 4.457 29.766 9.805 1 98.75 9 TYR B N 1
ATOM 1391 C CA . TYR B 1 9 ? 5.609 30.312 10.516 1 98.75 9 TYR B CA 1
ATOM 1392 C C . TYR B 1 9 ? 5.273 30.578 11.977 1 98.75 9 TYR B C 1
ATOM 1394 O O . TYR B 1 9 ? 4.309 31.281 12.281 1 98.75 9 TYR B O 1
ATOM 1402 N N . GLU B 1 10 ? 6.09 30.047 12.805 1 98.38 10 GLU B N 1
ATOM 1403 C CA . GLU B 1 10 ? 5.871 30.219 14.242 1 98.38 10 GLU B CA 1
ATOM 1404 C C . GLU B 1 10 ? 6.277 31.609 14.695 1 98.38 10 GLU B C 1
ATOM 1406 O O . GLU B 1 10 ? 7.34 32.125 14.32 1 98.38 10 GLU B O 1
ATOM 1411 N N . ARG B 1 11 ? 5.449 32.188 15.445 1 94.38 11 ARG B N 1
ATOM 1412 C CA . ARG B 1 11 ? 5.695 33.438 16.156 1 94.38 11 ARG B CA 1
ATOM 1413 C C . ARG B 1 11 ? 6.09 33.188 17.594 1 94.38 11 ARG B C 1
ATOM 1415 O O . ARG B 1 11 ? 5.926 32.062 18.109 1 94.38 11 ARG B O 1
ATOM 1422 N N . PRO B 1 12 ? 6.633 34.312 18.141 1 88.12 12 PRO B N 1
ATOM 1423 C CA . PRO B 1 12 ? 6.805 34.188 19.594 1 88.12 12 PRO B CA 1
ATOM 1424 C C . PRO B 1 12 ? 5.496 33.875 20.312 1 88.12 12 PRO B C 1
ATOM 1426 O O . PRO B 1 12 ? 4.453 34.438 19.984 1 88.12 12 PRO B O 1
ATOM 1429 N N . GLY B 1 13 ? 5.402 32.906 21.266 1 89.31 13 GLY B N 1
ATOM 1430 C CA . GLY B 1 13 ? 4.215 32.5 22.016 1 89.31 13 GLY B CA 1
ATOM 1431 C C . GLY B 1 13 ? 3.533 31.266 21.453 1 89.31 13 GLY B C 1
ATOM 1432 O O . GLY B 1 13 ? 2.459 30.891 21.922 1 89.31 13 GLY B O 1
ATOM 1433 N N . GLY B 1 14 ? 4.027 30.719 20.484 1 92.25 14 GLY B N 1
ATOM 1434 C CA . GLY B 1 14 ? 3.518 29.453 19.969 1 92.25 14 GLY B CA 1
ATOM 1435 C C . GLY B 1 14 ? 2.336 29.625 19.031 1 92.25 14 GLY B C 1
ATOM 1436 O O . GLY B 1 14 ? 1.474 28.75 18.953 1 92.25 14 GLY B O 1
ATOM 1437 N N . ARG B 1 15 ? 2.211 30.797 18.484 1 97.19 15 ARG B N 1
ATOM 1438 C CA . ARG B 1 15 ? 1.2 31.078 17.469 1 97.19 15 ARG B CA 1
ATOM 1439 C C . ARG B 1 15 ? 1.817 31.109 16.078 1 97.19 15 ARG B C 1
ATOM 1441 O O . ARG B 1 15 ? 3.041 31.047 15.93 1 97.19 15 ARG B O 1
ATOM 1448 N N . TYR B 1 16 ? 0.935 31.062 15.047 1 98.44 16 TYR B N 1
ATOM 1449 C CA . TYR B 1 16 ? 1.473 30.875 13.703 1 98.44 16 TYR B CA 1
ATOM 1450 C C . TYR B 1 16 ? 0.85 31.859 12.719 1 98.44 16 TYR B C 1
ATOM 1452 O O . TYR B 1 16 ? -0.347 32.156 12.797 1 98.44 16 TYR B O 1
ATOM 1460 N N . ASP B 1 17 ? 1.626 32.375 11.812 1 98.62 17 ASP B N 1
ATOM 1461 C CA . ASP B 1 17 ? 1.172 32.969 10.555 1 98.62 17 ASP B CA 1
ATOM 1462 C C . ASP B 1 17 ? 1.131 31.906 9.445 1 98.62 17 ASP B C 1
ATOM 1464 O O . ASP B 1 17 ? 2.1 31.172 9.25 1 98.62 17 ASP B O 1
ATOM 1468 N N . VAL B 1 18 ? 0.029 31.859 8.758 1 98.75 18 VAL B N 1
ATOM 1469 C CA . VAL B 1 18 ? -0.084 30.812 7.758 1 98.75 18 VAL B CA 1
ATOM 1470 C C . VAL B 1 18 ? -0.045 31.422 6.359 1 98.75 18 VAL B C 1
ATOM 1472 O O . VAL B 1 18 ? -0.815 32.344 6.051 1 98.75 18 VAL B O 1
ATOM 1475 N N . HIS B 1 19 ? 0.826 30.953 5.625 1 98.5 19 HIS B N 1
ATOM 1476 C CA . HIS B 1 19 ? 1.012 31.344 4.23 1 98.5 19 HIS B CA 1
ATOM 1477 C C . HIS B 1 19 ? 0.688 30.203 3.285 1 98.5 19 HIS B C 1
ATOM 1479 O O . HIS B 1 19 ? 0.452 29.078 3.729 1 98.5 19 HIS B O 1
ATOM 1485 N N . THR B 1 20 ? 0.581 30.531 1.996 1 98 20 THR B N 1
ATOM 1486 C CA . THR B 1 20 ? 0.279 29.516 0.991 1 98 20 THR B CA 1
ATOM 1487 C C . THR B 1 20 ? 1.398 29.422 -0.043 1 98 20 THR B C 1
ATOM 1489 O O . THR B 1 20 ? 2.156 30.375 -0.227 1 98 20 THR B O 1
ATOM 1492 N N . SER B 1 21 ? 1.521 28.297 -0.57 1 97.5 21 SER B N 1
ATOM 1493 C CA . SER B 1 21 ? 2.443 28.062 -1.677 1 97.5 21 SER B CA 1
ATOM 1494 C C . SER B 1 21 ? 1.814 27.156 -2.734 1 97.5 21 SER B C 1
ATOM 1496 O O . SER B 1 21 ? 0.98 26.312 -2.418 1 97.5 21 SER B O 1
ATOM 1498 N N . ARG B 1 22 ? 2.191 27.312 -4.02 1 95.5 22 ARG B N 1
ATOM 1499 C CA . ARG B 1 22 ? 1.798 26.422 -5.113 1 95.5 22 ARG B CA 1
ATOM 1500 C C . ARG B 1 22 ? 2.947 25.516 -5.52 1 95.5 22 ARG B C 1
ATOM 1502 O O . ARG B 1 22 ? 2.887 24.859 -6.562 1 95.5 22 ARG B O 1
ATOM 1509 N N . TRP B 1 23 ? 3.949 25.578 -4.648 1 89.69 23 TRP B N 1
ATOM 1510 C CA . TRP B 1 23 ? 5.152 24.781 -4.863 1 89.69 23 TRP B CA 1
ATOM 1511 C C . TRP B 1 23 ? 5.449 23.906 -3.645 1 89.69 23 TRP B C 1
ATOM 1513 O O . TRP B 1 23 ? 5 24.203 -2.535 1 89.69 23 TRP B O 1
ATOM 1523 N N . GLY B 1 24 ? 6.203 22.844 -3.896 1 90.38 24 GLY B N 1
ATOM 1524 C CA . GLY B 1 24 ? 6.758 22.078 -2.797 1 90.38 24 GLY B CA 1
ATOM 1525 C C . GLY B 1 24 ? 5.754 21.125 -2.174 1 90.38 24 GLY B C 1
ATOM 1526 O O . GLY B 1 24 ? 6.035 20.5 -1.148 1 90.38 24 GLY B O 1
ATOM 1527 N N . GLY B 1 25 ? 4.621 21.062 -2.711 1 89.38 25 GLY B N 1
ATOM 1528 C CA . GLY B 1 25 ? 3.625 20.141 -2.18 1 89.38 25 GLY B CA 1
ATOM 1529 C C . GLY B 1 25 ? 4.012 18.688 -2.326 1 89.38 25 GLY B C 1
ATOM 1530 O O . GLY B 1 25 ? 3.93 17.922 -1.368 1 89.38 25 GLY B O 1
ATOM 1531 N N . LEU B 1 26 ? 4.492 18.328 -3.461 1 88.38 26 LEU B N 1
ATOM 1532 C CA . LEU B 1 26 ? 4.734 16.922 -3.764 1 88.38 26 LEU B CA 1
ATOM 1533 C C . LEU B 1 26 ? 6.152 16.516 -3.377 1 88.38 26 LEU B C 1
ATOM 1535 O O . LEU B 1 26 ? 6.355 15.508 -2.699 1 88.38 26 LEU B O 1
ATOM 1539 N N . ASP B 1 27 ? 7.125 17.312 -3.604 1 93.56 27 ASP B N 1
ATOM 1540 C CA . ASP B 1 27 ? 8.516 16.891 -3.424 1 93.56 27 ASP B CA 1
ATOM 1541 C C . ASP B 1 27 ? 9.086 17.438 -2.113 1 93.56 27 ASP B C 1
ATOM 1543 O O . ASP B 1 27 ? 10.242 17.188 -1.788 1 93.56 27 ASP B O 1
ATOM 1547 N N . LEU B 1 28 ? 8.383 18.188 -1.413 1 96.62 28 LEU B N 1
ATOM 1548 C CA . LEU B 1 28 ? 8.703 18.75 -0.105 1 96.62 28 LEU B CA 1
ATOM 1549 C C . LEU B 1 28 ? 9.961 19.609 -0.177 1 96.62 28 LEU B C 1
ATOM 1551 O O . LEU B 1 28 ? 10.758 19.625 0.77 1 96.62 28 LEU B O 1
ATOM 1555 N N . SER B 1 29 ? 10.133 20.281 -1.268 1 95.38 29 SER B N 1
ATOM 1556 C CA . SER B 1 29 ? 11.352 21.031 -1.52 1 95.38 29 SER B CA 1
ATOM 1557 C C . SER B 1 29 ? 11.43 22.266 -0.623 1 95.38 29 SER B C 1
ATOM 1559 O O . SER B 1 29 ? 12.523 22.766 -0.338 1 95.38 29 SER B O 1
ATOM 1561 N N . LEU B 1 30 ? 10.328 22.766 -0.149 1 96.81 30 LEU B N 1
ATOM 1562 C CA . LEU B 1 30 ? 10.328 23.984 0.655 1 96.81 30 LEU B CA 1
ATOM 1563 C C . LEU B 1 30 ? 11.078 23.766 1.966 1 96.81 30 LEU B C 1
ATOM 1565 O O . LEU 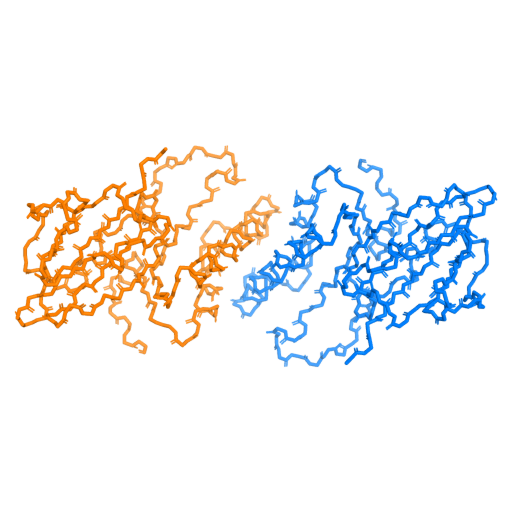B 1 30 ? 11.594 24.719 2.555 1 96.81 30 LEU B O 1
ATOM 1569 N N . ALA B 1 31 ? 11.094 22.516 2.406 1 97.12 31 ALA B N 1
ATOM 1570 C CA . ALA B 1 31 ? 11.789 22.203 3.656 1 97.12 31 ALA B CA 1
ATOM 1571 C C . ALA B 1 31 ? 13.273 22.547 3.562 1 97.12 31 ALA B C 1
ATOM 1573 O O . ALA B 1 31 ? 13.906 22.875 4.57 1 97.12 31 ALA B O 1
ATOM 1574 N N . GLU B 1 32 ? 13.789 22.516 2.395 1 95.56 32 GLU B N 1
ATOM 1575 C CA . GLU B 1 32 ? 15.219 22.781 2.191 1 95.56 32 GLU B CA 1
ATOM 1576 C C . GLU B 1 32 ? 15.453 24.203 1.709 1 95.56 32 GLU B C 1
ATOM 1578 O O . GLU B 1 32 ? 16.578 24.703 1.774 1 95.56 32 GLU B O 1
ATOM 1583 N N . THR B 1 33 ? 14.469 24.812 1.239 1 96.31 33 THR B N 1
ATOM 1584 C CA . THR B 1 33 ? 14.656 26.094 0.581 1 96.31 33 THR B CA 1
ATOM 1585 C C . THR B 1 33 ? 14.359 27.25 1.542 1 96.31 33 THR B C 1
ATOM 1587 O O . THR B 1 33 ? 14.984 28.312 1.47 1 96.31 33 THR B O 1
ATOM 1590 N N . ILE B 1 34 ? 13.438 27.062 2.377 1 97.62 34 ILE B N 1
ATOM 1591 C CA . ILE B 1 34 ? 13.094 28.078 3.367 1 97.62 34 ILE B CA 1
ATOM 1592 C C . ILE B 1 34 ? 14.266 28.266 4.328 1 97.62 34 ILE B C 1
ATOM 1594 O O . ILE B 1 34 ? 14.805 27.297 4.871 1 97.62 34 ILE B O 1
ATOM 1598 N N . SER B 1 35 ? 14.672 29.516 4.484 1 97.06 35 SER B N 1
ATOM 1599 C CA . SER B 1 35 ? 15.773 29.859 5.379 1 97.06 35 SER B CA 1
ATOM 1600 C C . SER B 1 35 ? 15.578 31.25 5.977 1 97.06 35 SER B C 1
ATOM 1602 O O . SER B 1 35 ? 14.734 32.031 5.508 1 97.06 35 SER B O 1
ATOM 1604 N N . PRO B 1 36 ? 16.359 31.516 7.066 1 96.81 36 PRO B N 1
ATOM 1605 C CA . PRO B 1 36 ? 16.266 32.875 7.609 1 96.81 36 PRO B CA 1
ATOM 1606 C C . PRO B 1 36 ? 16.594 33.938 6.566 1 96.81 36 PRO B C 1
ATOM 1608 O O . PRO B 1 36 ? 15.977 35 6.566 1 96.81 36 PRO B O 1
ATOM 1611 N N . ALA B 1 37 ? 17.531 33.625 5.688 1 97.19 37 ALA B N 1
ATOM 1612 C CA . ALA B 1 37 ? 17.953 34.594 4.664 1 97.19 37 ALA B CA 1
ATOM 1613 C C . ALA B 1 37 ? 16.891 34.719 3.566 1 97.19 37 ALA B C 1
ATOM 1615 O O . ALA B 1 37 ? 16.844 35.719 2.857 1 97.19 37 ALA B O 1
ATOM 1616 N N . ASP B 1 38 ? 16.094 33.75 3.41 1 97.25 38 ASP B N 1
ATOM 1617 C CA . ASP B 1 38 ? 15.047 33.719 2.393 1 97.25 38 ASP B CA 1
ATOM 1618 C C . ASP B 1 38 ? 13.797 33.031 2.912 1 97.25 38 ASP B C 1
ATOM 1620 O O . ASP B 1 38 ? 13.461 31.922 2.453 1 97.25 38 ASP B O 1
ATOM 1624 N N . PRO B 1 39 ? 13.156 33.656 3.805 1 97.12 39 PRO B N 1
ATOM 1625 C CA . PRO B 1 39 ? 12.062 32.969 4.52 1 97.12 39 PRO B CA 1
ATOM 1626 C C . PRO B 1 39 ? 10.914 32.594 3.598 1 97.12 39 PRO B C 1
ATOM 1628 O O . PRO B 1 39 ? 10.133 31.688 3.932 1 97.12 39 PRO B O 1
ATOM 1631 N N . TYR B 1 40 ? 10.781 33.125 2.498 1 97.75 40 TYR B N 1
ATOM 1632 C CA . TYR B 1 40 ? 9.656 32.812 1.628 1 97.75 40 TYR B CA 1
ATOM 1633 C C . TYR B 1 40 ? 10.109 32.062 0.388 1 97.75 40 TYR B C 1
ATOM 1635 O O . TYR B 1 40 ? 9.359 31.938 -0.581 1 97.75 40 TYR B O 1
ATOM 1643 N N . ALA B 1 41 ? 11.359 31.641 0.454 1 96.88 41 ALA B N 1
ATOM 1644 C CA . ALA B 1 41 ? 11.914 30.797 -0.602 1 96.88 41 ALA B CA 1
ATOM 1645 C C . ALA B 1 41 ? 11.758 31.453 -1.97 1 96.88 41 ALA B C 1
ATOM 1647 O O . ALA B 1 41 ? 11.242 30.844 -2.906 1 96.88 41 ALA B O 1
ATOM 1648 N N . GLY B 1 42 ? 12.266 32.656 -1.974 1 94.25 42 GLY B N 1
ATOM 1649 C CA . GLY B 1 42 ? 12.055 33.438 -3.18 1 94.25 42 GLY B CA 1
ATOM 1650 C C . GLY B 1 42 ? 10.609 33.844 -3.377 1 94.25 42 GLY B C 1
ATOM 1651 O O . GLY B 1 42 ? 10.062 34.625 -2.568 1 94.25 42 GLY B O 1
ATOM 1652 N N . GLU B 1 43 ? 9.922 33.312 -4.359 1 93.31 43 GLU B N 1
ATOM 1653 C CA . GLU B 1 43 ? 8.523 33.656 -4.625 1 93.31 43 GLU B CA 1
ATOM 1654 C C . GLU B 1 43 ? 7.621 32.438 -4.445 1 93.31 43 GLU B C 1
ATOM 1656 O O . GLU B 1 43 ? 6.426 32.5 -4.727 1 93.31 43 GLU B O 1
ATOM 1661 N N . ALA B 1 44 ? 8.188 31.422 -3.904 1 95.69 44 ALA B N 1
ATOM 1662 C CA . ALA B 1 44 ? 7.441 30.172 -3.799 1 95.69 44 ALA B CA 1
ATOM 1663 C C . ALA B 1 44 ? 6.359 30.266 -2.727 1 95.69 44 ALA B C 1
ATOM 1665 O O . ALA B 1 44 ? 5.289 29.672 -2.863 1 95.69 44 ALA B O 1
ATOM 1666 N N . VAL B 1 45 ? 6.719 31 -1.65 1 97.81 45 VAL B N 1
ATOM 1667 C CA . VAL B 1 45 ? 5.754 31.188 -0.572 1 97.81 45 VAL B CA 1
ATOM 1668 C C . VAL B 1 45 ? 5.188 32.594 -0.64 1 97.81 45 VAL B C 1
ATOM 1670 O O . VAL B 1 45 ? 5.941 33.594 -0.709 1 97.81 45 VAL B O 1
ATOM 1673 N N . ASP B 1 46 ? 3.85 32.719 -0.667 1 97.81 46 ASP B N 1
ATOM 1674 C CA . ASP B 1 46 ? 3.213 34.031 -0.624 1 97.81 46 ASP B CA 1
ATOM 1675 C C . ASP B 1 46 ? 3.566 34.75 0.665 1 97.81 46 ASP B C 1
ATOM 1677 O O . ASP B 1 46 ? 3.271 34.281 1.762 1 97.81 46 ASP B O 1
ATOM 1681 N N . PRO B 1 47 ? 4.176 35.938 0.5 1 97.62 47 PRO B N 1
ATOM 1682 C CA . PRO B 1 47 ? 4.59 36.625 1.714 1 97.62 47 PRO B CA 1
ATOM 1683 C C . PRO B 1 47 ? 3.408 37.219 2.5 1 97.62 47 PRO B C 1
ATOM 1685 O O . PRO B 1 47 ? 3.562 37.594 3.662 1 97.62 47 PRO B O 1
ATOM 1688 N N . VAL B 1 48 ? 2.268 37.312 1.904 1 98.06 48 VAL B N 1
ATOM 1689 C CA . VAL B 1 48 ? 1.077 37.812 2.598 1 98.06 48 VAL B CA 1
ATOM 1690 C C . VAL B 1 48 ? 0.364 36.625 3.273 1 98.06 48 VAL B C 1
ATOM 1692 O O . VAL B 1 48 ? -0.13 35.719 2.6 1 98.06 48 VAL B O 1
ATOM 1695 N N . PRO B 1 49 ? 0.338 36.656 4.547 1 98.25 49 PRO B N 1
ATOM 1696 C CA . PRO B 1 49 ? -0.3 35.5 5.227 1 98.25 49 PRO B CA 1
ATOM 1697 C C . PRO B 1 49 ? -1.815 35.5 5.035 1 98.25 49 PRO B C 1
ATOM 1699 O O . PRO B 1 49 ? -2.445 36.562 4.949 1 98.25 49 PRO B O 1
ATOM 1702 N N . ARG B 1 50 ? -2.338 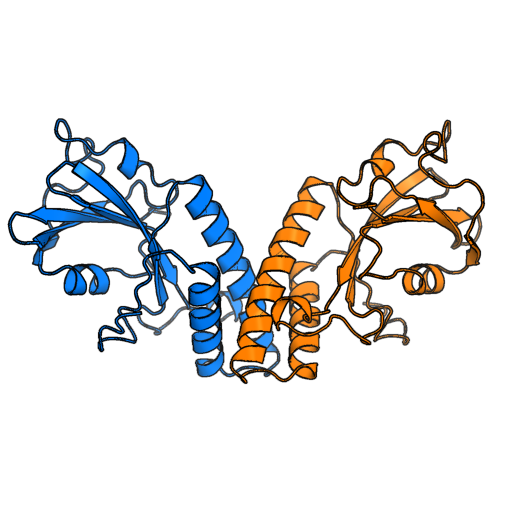34.312 5.027 1 98.19 50 ARG B N 1
ATOM 1703 C CA . ARG B 1 50 ? -3.785 34.125 5 1 98.19 50 ARG B CA 1
ATOM 1704 C C . ARG B 1 50 ? -4.402 34.438 6.359 1 98.19 50 ARG B C 1
ATOM 1706 O O . ARG B 1 50 ? -5.504 35 6.434 1 98.19 50 ARG B O 1
ATOM 1713 N N . VAL B 1 51 ? -3.764 34.062 7.422 1 98.12 51 VAL B N 1
ATOM 1714 C CA . VAL B 1 51 ? -4.145 34.344 8.805 1 98.12 51 VAL B CA 1
ATOM 1715 C C . VAL B 1 51 ? -2.898 34.656 9.633 1 98.12 51 VAL B C 1
ATOM 1717 O O . VAL B 1 51 ? -1.788 34.25 9.266 1 98.12 51 VAL B O 1
ATOM 1720 N N . VAL B 1 52 ? -3.141 35.344 10.734 1 98 52 VAL B N 1
ATOM 1721 C CA . VAL B 1 52 ? -2.023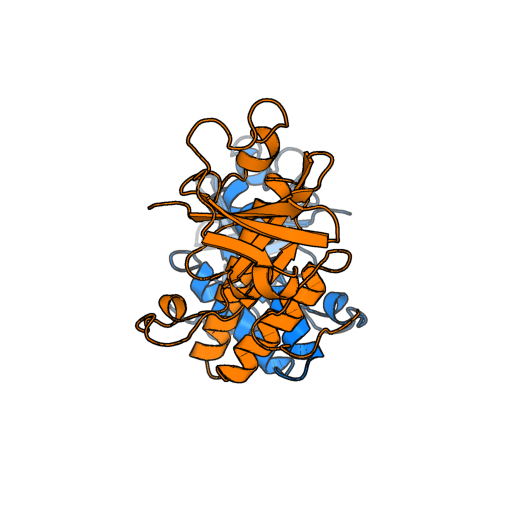 35.75 11.57 1 98 52 VAL B CA 1
ATOM 1722 C C . VAL B 1 52 ? -2.264 35.312 13.016 1 98 52 VAL B C 1
ATOM 1724 O O . VAL B 1 52 ? -3.4 35.344 13.492 1 98 52 VAL B O 1
ATOM 1727 N N . ALA B 1 53 ? -1.217 34.906 13.641 1 97.44 53 ALA B N 1
ATOM 1728 C CA . ALA B 1 53 ? -1.169 34.656 15.078 1 97.44 53 ALA B CA 1
ATOM 1729 C C . ALA B 1 53 ? -2.258 33.656 15.484 1 97.44 53 ALA B C 1
ATOM 1731 O O . ALA B 1 53 ? -3.027 33.938 16.406 1 97.44 53 ALA B O 1
ATOM 1732 N N . ARG B 1 54 ? -2.334 32.531 14.859 1 97.5 54 ARG B N 1
ATOM 1733 C CA . ARG B 1 54 ? -3.307 31.5 15.164 1 97.5 54 ARG B CA 1
ATOM 1734 C C . ARG B 1 54 ? -2.65 30.344 15.914 1 97.5 54 ARG B C 1
ATOM 1736 O O . ARG B 1 54 ? -1.485 30.016 15.672 1 97.5 54 ARG B O 1
ATOM 1743 N N . PRO B 1 55 ? -3.389 29.734 16.891 1 96.06 55 PRO B N 1
ATOM 1744 C CA . PRO B 1 55 ? -2.848 28.5 17.484 1 96.06 55 PRO B CA 1
ATOM 1745 C C . PRO B 1 55 ? -2.686 27.375 16.469 1 96.06 55 PRO B C 1
ATOM 1747 O O . PRO B 1 55 ? -3.314 27.391 15.414 1 96.06 55 PRO B O 1
ATOM 1750 N N . PHE B 1 56 ? -1.918 26.438 16.828 1 96.06 56 PHE B N 1
ATOM 1751 C CA . PHE B 1 56 ? -1.617 25.344 15.922 1 96.06 56 PHE B CA 1
ATOM 1752 C C . PHE B 1 56 ? -2.889 24.594 15.531 1 96.06 56 PHE B C 1
ATOM 1754 O O . PHE B 1 56 ? -3.041 24.156 14.391 1 96.06 56 PHE B O 1
ATOM 1761 N N . ALA B 1 57 ? -3.756 24.359 16.469 1 94.5 57 ALA B N 1
ATOM 1762 C CA . ALA B 1 57 ? -5.012 23.672 16.172 1 94.5 57 ALA B CA 1
ATOM 1763 C C . ALA B 1 57 ? -5.754 24.344 15.031 1 94.5 57 ALA B C 1
ATOM 1765 O O . ALA B 1 57 ? -6.34 23.672 14.18 1 94.5 57 ALA B O 1
ATOM 1766 N N . ASP B 1 58 ? -5.676 25.641 14.984 1 95.12 58 ASP B N 1
ATOM 1767 C CA . ASP B 1 58 ? -6.316 26.391 13.906 1 95.12 58 ASP B CA 1
ATOM 1768 C C . ASP B 1 58 ? -5.602 26.156 12.578 1 95.12 58 ASP B C 1
ATOM 1770 O O . ASP B 1 58 ? -6.242 26.078 11.523 1 95.12 58 ASP B O 1
ATOM 1774 N N . VAL B 1 59 ? -4.281 26.109 12.656 1 97.19 59 VAL B N 1
ATOM 1775 C CA . VAL B 1 59 ? -3.494 25.844 11.461 1 97.19 59 VAL B CA 1
ATOM 1776 C C . VAL B 1 59 ? -3.934 24.516 10.836 1 97.19 59 VAL B C 1
ATOM 1778 O O . VAL B 1 59 ? -4.164 24.438 9.633 1 97.19 59 VAL B O 1
ATOM 1781 N N . LEU B 1 60 ? -4.09 23.562 11.68 1 96.44 60 LEU B N 1
ATOM 1782 C CA . LEU B 1 60 ? -4.461 22.219 11.219 1 96.44 60 LEU B CA 1
ATOM 1783 C C . LEU B 1 60 ? -5.832 22.25 10.555 1 96.44 60 LEU B C 1
ATOM 1785 O O . LEU B 1 60 ? -6.047 21.562 9.547 1 96.44 60 LEU B O 1
ATOM 1789 N N . THR B 1 61 ? -6.703 22.984 11.055 1 93.81 61 THR B N 1
ATOM 1790 C CA . THR B 1 61 ? -8.055 23.016 10.5 1 93.81 61 THR B CA 1
ATOM 1791 C C . THR B 1 61 ? -8.07 23.734 9.156 1 93.81 61 THR B C 1
ATOM 1793 O O . THR B 1 61 ? -9.031 23.625 8.398 1 93.81 61 THR B O 1
ATOM 1796 N N . MET B 1 62 ? -7.043 24.469 8.859 1 94.88 62 MET B N 1
ATOM 1797 C CA . MET B 1 62 ? -6.957 25.156 7.578 1 94.88 62 MET B CA 1
ATOM 1798 C C . MET B 1 62 ? -6.512 24.203 6.477 1 94.88 62 MET B C 1
ATOM 1800 O O . MET B 1 62 ? -6.656 24.516 5.289 1 94.88 62 MET B O 1
ATOM 1804 N N . VAL B 1 63 ? -5.973 23.125 6.883 1 95.56 63 VAL B N 1
ATOM 1805 C CA . VAL B 1 63 ? -5.512 22.156 5.895 1 95.56 63 VAL B CA 1
ATOM 1806 C C . VAL B 1 63 ? -6.711 21.484 5.234 1 95.56 63 VAL B C 1
ATOM 1808 O O . VAL B 1 63 ? -7.621 21.016 5.922 1 95.56 63 VAL B O 1
ATOM 1811 N N . ASP B 1 64 ? -6.727 21.578 3.961 1 92.31 64 ASP B N 1
ATOM 1812 C CA . ASP B 1 64 ? -7.641 20.766 3.16 1 92.31 64 ASP B CA 1
ATOM 1813 C C . ASP B 1 64 ? -6.91 19.609 2.49 1 92.31 64 ASP B C 1
ATOM 1815 O O . ASP B 1 64 ? -6.223 19.797 1.485 1 92.31 64 ASP B O 1
ATOM 1819 N N . PRO B 1 65 ? -7.113 18.406 3.064 1 92.94 65 PRO B N 1
ATOM 1820 C CA . PRO B 1 65 ? -6.328 17.281 2.549 1 92.94 65 PRO B CA 1
ATOM 1821 C C . PRO B 1 65 ? -6.66 16.938 1.098 1 92.94 65 PRO B C 1
ATOM 1823 O O . PRO B 1 65 ? -5.891 16.25 0.427 1 92.94 65 PRO B O 1
ATOM 1826 N N . ALA B 1 66 ? -7.781 17.375 0.63 1 90.12 66 ALA B N 1
ATOM 1827 C CA . ALA B 1 66 ? -8.125 17.141 -0.772 1 90.12 66 ALA B CA 1
ATOM 1828 C C . ALA B 1 66 ? -7.383 18.125 -1.683 1 90.12 66 ALA B C 1
ATOM 1830 O O . ALA B 1 66 ? -7.301 17.906 -2.895 1 90.12 66 ALA B O 1
ATOM 1831 N N . ARG B 1 67 ? -6.84 19.188 -1.154 1 91.31 67 ARG B N 1
ATOM 1832 C CA . ARG B 1 67 ? -6.254 20.234 -1.977 1 91.31 67 ARG B CA 1
ATOM 1833 C C . ARG B 1 67 ? -4.781 20.438 -1.64 1 91.31 67 ARG B C 1
ATOM 1835 O O . ARG B 1 67 ? -3.977 20.75 -2.518 1 91.31 67 ARG B O 1
ATOM 1842 N N . HIS B 1 68 ? -4.496 20.359 -0.416 1 94.75 68 HIS B N 1
ATOM 1843 C CA . HIS B 1 68 ? -3.123 20.594 0.027 1 94.75 68 HIS B CA 1
ATOM 1844 C C . HIS B 1 68 ? -2.332 19.281 0.057 1 94.75 68 HIS B C 1
ATOM 1846 O O . HIS B 1 68 ? -2.818 18.266 0.559 1 94.75 68 HIS B O 1
ATOM 1852 N N . GLU B 1 69 ? -1.125 19.406 -0.362 1 96.81 69 GLU B N 1
ATOM 1853 C CA . GLU B 1 69 ? -0.282 18.219 -0.426 1 96.81 69 GLU B CA 1
ATOM 1854 C C . GLU B 1 69 ? 0.754 18.219 0.694 1 96.81 69 GLU B C 1
ATOM 1856 O O . GLU B 1 69 ? 1.366 17.188 0.979 1 96.81 69 GLU B O 1
ATOM 1861 N N . ALA B 1 70 ? 0.896 19.359 1.321 1 98.12 70 ALA B N 1
ATOM 1862 C CA . ALA B 1 70 ? 1.865 19.453 2.41 1 98.12 70 ALA B CA 1
ATOM 1863 C C . ALA B 1 70 ? 1.528 20.609 3.348 1 98.12 70 ALA B C 1
ATOM 1865 O O . ALA B 1 70 ? 0.908 21.594 2.936 1 98.12 70 ALA B O 1
ATOM 1866 N N . LEU B 1 71 ? 1.909 20.422 4.57 1 98.5 71 LEU B N 1
ATOM 1867 C CA . LEU B 1 71 ? 1.981 21.484 5.582 1 98.5 71 LEU B CA 1
ATOM 1868 C C . LEU B 1 71 ? 3.395 21.594 6.145 1 98.5 71 LEU B C 1
ATOM 1870 O O . LEU B 1 71 ? 3.957 20.609 6.625 1 98.5 71 LEU B O 1
ATOM 1874 N N . TYR B 1 72 ? 3.916 22.734 5.977 1 98.69 72 TYR B N 1
ATOM 1875 C CA . TYR B 1 72 ? 5.203 23.062 6.59 1 98.69 72 TYR B CA 1
ATOM 1876 C C . TYR B 1 72 ? 5.02 23.906 7.84 1 98.69 72 TYR B C 1
ATOM 1878 O O . TYR B 1 72 ? 4.293 24.906 7.816 1 98.69 72 TYR B O 1
ATOM 1886 N N . CYS B 1 73 ? 5.66 23.5 8.867 1 98.5 73 CYS B N 1
ATOM 1887 C CA . CYS B 1 73 ? 5.715 24.328 10.07 1 98.5 73 CYS B CA 1
ATOM 1888 C C . CYS B 1 73 ? 7.141 24.797 10.352 1 98.5 73 CYS B C 1
ATOM 1890 O O . CYS B 1 73 ? 8.023 23.984 10.609 1 98.5 73 CYS B O 1
ATOM 1892 N N . VAL B 1 74 ? 7.297 26.047 10.273 1 98.56 74 VAL B N 1
ATOM 1893 C CA . VAL B 1 74 ? 8.617 26.641 10.438 1 98.56 74 VAL B CA 1
ATOM 1894 C C . VAL B 1 74 ? 8.75 27.25 11.836 1 98.56 74 VAL B C 1
ATOM 1896 O O . VAL B 1 74 ? 8.023 28.188 12.188 1 98.56 74 VAL B O 1
ATOM 1899 N N . SER B 1 75 ? 9.633 26.719 12.594 1 97.62 75 SER B N 1
ATOM 1900 C CA . SER B 1 75 ? 9.852 27.234 13.938 1 97.62 75 SER B CA 1
ATOM 1901 C C . SER B 1 75 ? 10.555 28.578 13.914 1 97.62 75 SER B C 1
ATOM 1903 O O . SER B 1 75 ? 11.008 29.031 12.859 1 97.62 75 SER B O 1
ATOM 1905 N N . SER B 1 76 ? 10.672 29.188 15.07 1 94.69 76 SER B N 1
ATOM 1906 C CA . SER B 1 76 ? 11.359 30.469 15.195 1 94.69 76 SER B CA 1
ATOM 1907 C C . SER B 1 76 ? 12.844 30.328 14.891 1 94.69 76 SER B C 1
ATOM 1909 O O . SER B 1 76 ? 13.492 31.297 14.5 1 94.69 76 SER B O 1
ATOM 1911 N N . GLU B 1 77 ? 13.43 29.141 15.055 1 93.94 77 GLU B N 1
ATOM 1912 C CA . GLU B 1 77 ? 14.836 28.875 14.75 1 93.94 77 GLU B CA 1
ATOM 1913 C C . GLU B 1 77 ? 15 28.375 13.32 1 93.94 77 GLU B C 1
ATOM 1915 O O . GLU B 1 77 ? 16.094 27.969 12.914 1 93.94 77 GLU B O 1
ATOM 1920 N N . TYR B 1 78 ? 13.852 28.359 12.586 1 96.25 78 TYR B N 1
ATOM 1921 C CA . TYR B 1 78 ? 13.781 28.016 11.172 1 96.25 78 TYR B CA 1
ATOM 1922 C C . TYR B 1 78 ? 14.055 26.531 10.953 1 96.25 78 TYR B C 1
ATOM 1924 O O . TYR B 1 78 ? 14.664 26.141 9.953 1 96.25 78 TYR B O 1
ATOM 1932 N N . VAL B 1 79 ? 13.711 25.781 11.961 1 96.69 79 VAL B N 1
ATOM 1933 C CA . VAL B 1 79 ? 13.547 24.344 11.75 1 96.69 79 VAL B CA 1
ATOM 1934 C C . VAL B 1 79 ? 12.203 24.062 11.086 1 96.69 79 VAL B C 1
ATOM 1936 O O . VAL B 1 79 ? 11.164 24.562 11.539 1 96.69 79 VAL B O 1
ATOM 1939 N N . VAL B 1 80 ? 12.258 23.312 10.039 1 98.06 80 VAL B N 1
ATOM 1940 C CA . VAL B 1 80 ? 11.039 23.078 9.273 1 98.06 80 VAL B CA 1
ATOM 1941 C C . VAL B 1 80 ? 10.539 21.656 9.492 1 98.06 80 VAL B C 1
ATOM 1943 O O . VAL B 1 80 ? 11.188 20.703 9.062 1 98.06 80 VAL B O 1
ATOM 1946 N N . ASP B 1 81 ? 9.445 21.5 10.156 1 97.94 81 ASP B N 1
ATOM 1947 C CA . ASP B 1 81 ? 8.734 20.234 10.25 1 97.94 81 ASP B CA 1
ATOM 1948 C C . ASP B 1 81 ? 7.742 20.078 9.102 1 97.94 81 ASP B C 1
ATOM 1950 O O . ASP B 1 81 ? 7.059 21.031 8.727 1 97.94 81 ASP B O 1
ATOM 1954 N N . THR B 1 82 ? 7.703 18.922 8.562 1 98.44 82 THR B N 1
ATOM 1955 C CA . THR B 1 82 ? 6.871 18.656 7.391 1 98.44 82 THR B CA 1
ATOM 1956 C C . THR B 1 82 ? 5.77 17.656 7.727 1 98.44 82 THR B C 1
ATOM 1958 O O . THR B 1 82 ? 6.016 16.656 8.398 1 98.44 82 THR B O 1
ATOM 1961 N N . TYR B 1 83 ? 4.566 17.953 7.281 1 98.5 83 TYR B N 1
ATOM 1962 C CA . TYR B 1 83 ? 3.402 17.109 7.508 1 98.5 83 TYR B CA 1
ATOM 1963 C C . TYR B 1 83 ? 2.699 16.781 6.191 1 98.5 83 TYR B C 1
ATOM 1965 O O . TYR B 1 83 ? 2.686 17.609 5.273 1 98.5 83 TYR B O 1
ATOM 1973 N N . LEU B 1 84 ? 2.109 15.594 6.145 1 98.25 84 LEU B N 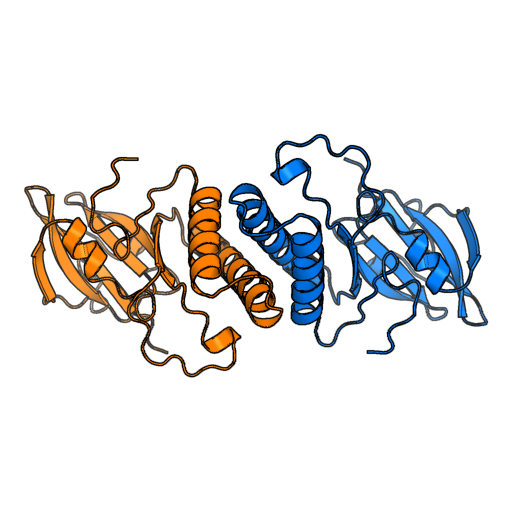1
ATOM 1974 C CA . LEU B 1 84 ? 1.329 15.133 4.996 1 98.25 84 LEU B CA 1
ATOM 1975 C C . LEU B 1 84 ? -0.157 15.094 5.332 1 98.25 84 LEU B C 1
ATOM 1977 O O . LEU B 1 84 ? -0.566 14.414 6.273 1 98.25 84 LEU B O 1
ATOM 1981 N N . PRO B 1 85 ? -0.956 15.875 4.621 1 96.69 85 PRO B N 1
ATOM 1982 C CA . PRO B 1 85 ? -2.398 15.625 4.672 1 96.69 85 PRO B CA 1
ATOM 1983 C C . PRO B 1 85 ? -2.809 14.367 3.918 1 96.69 85 PRO B C 1
ATOM 1985 O O . PRO B 1 85 ? -2.393 14.164 2.775 1 96.69 85 PRO B O 1
ATOM 1988 N N . LEU B 1 86 ? -3.551 13.539 4.535 1 96.69 86 LEU B N 1
ATOM 1989 C CA . LEU B 1 86 ? -4.059 12.305 3.941 1 96.69 86 LEU B CA 1
ATOM 1990 C C . LEU B 1 86 ? -5.574 12.359 3.793 1 96.69 86 LEU B C 1
ATOM 1992 O O . LEU B 1 86 ? -6.301 12.32 4.789 1 96.69 86 LEU B O 1
ATOM 1996 N N . TRP B 1 87 ? -5.984 12.438 2.619 1 94.75 87 TRP B N 1
ATOM 1997 C CA . TRP B 1 87 ? -7.402 12.609 2.311 1 94.75 87 TRP B CA 1
ATOM 1998 C C . TRP B 1 87 ? -8.125 11.266 2.301 1 94.75 87 TRP B C 1
ATOM 2000 O O . TRP B 1 87 ? -7.723 10.344 1.587 1 94.75 87 TRP B O 1
ATOM 2010 N N . PHE B 1 88 ? -9.211 11.141 3.023 1 94 88 PHE B N 1
ATOM 2011 C CA . PHE B 1 88 ? -9.898 9.867 3.178 1 94 88 PHE B CA 1
ATOM 2012 C C . PHE B 1 88 ? -10.969 9.695 2.107 1 94 88 PHE B C 1
ATOM 2014 O O . PHE B 1 88 ? -11.633 8.664 2.049 1 94 88 PHE B O 1
ATOM 2021 N N . GLY B 1 89 ? -11.141 10.695 1.321 1 91.5 89 GLY B N 1
ATOM 2022 C CA . GLY B 1 89 ? -12.141 10.555 0.273 1 91.5 89 GLY B CA 1
ATOM 2023 C C . GLY B 1 89 ? -11.883 9.383 -0.647 1 91.5 89 GLY B C 1
ATOM 2024 O O . GLY B 1 89 ? -10.75 9.148 -1.065 1 91.5 89 GLY B O 1
ATOM 2025 N N . LEU B 1 90 ? -12.977 8.633 -0.993 1 90.81 90 LEU B N 1
ATOM 2026 C CA . LEU B 1 90 ? -12.875 7.441 -1.828 1 90.81 90 LEU B CA 1
ATOM 2027 C C . LEU B 1 90 ? -13.617 7.637 -3.146 1 90.81 90 LEU B C 1
ATOM 2029 O O . LEU B 1 90 ? -13.75 6.695 -3.934 1 90.81 90 LEU B O 1
ATOM 2033 N N . ALA B 1 91 ? -14.062 8.812 -3.355 1 82.25 91 ALA B N 1
ATOM 2034 C CA . ALA B 1 91 ? -14.961 9.055 -4.484 1 82.25 91 ALA B CA 1
ATOM 2035 C C . ALA B 1 91 ? -14.336 8.562 -5.789 1 82.25 91 ALA B C 1
ATOM 2037 O O . ALA B 1 91 ? -14.984 7.855 -6.566 1 82.25 91 ALA B O 1
ATOM 2038 N N . HIS B 1 92 ? -13.133 8.852 -6.016 1 79.19 92 HIS B N 1
ATOM 2039 C CA . HIS B 1 92 ? -12.461 8.453 -7.25 1 79.19 92 HIS B CA 1
ATOM 2040 C C . HIS B 1 92 ? -12.359 6.938 -7.355 1 79.19 92 HIS B C 1
ATOM 2042 O O . HIS B 1 92 ? -12.469 6.379 -8.453 1 79.19 92 HIS B O 1
ATOM 2048 N N . TYR B 1 93 ? -12.336 6.336 -6.258 1 80.38 93 TYR B N 1
ATOM 2049 C CA . TYR B 1 93 ? -12.203 4.883 -6.219 1 80.38 93 TYR B CA 1
ATOM 2050 C C . TYR B 1 93 ? -13.547 4.203 -6.465 1 80.38 93 TYR B C 1
ATOM 2052 O O . TYR B 1 93 ? -13.594 3.066 -6.938 1 80.38 93 TYR B O 1
ATOM 2060 N N . LEU B 1 94 ? -14.562 4.926 -6.18 1 83.19 94 LEU B N 1
ATOM 2061 C CA . LEU B 1 94 ? -15.898 4.34 -6.238 1 83.19 94 LEU B CA 1
ATOM 2062 C C . LEU B 1 94 ? -16.641 4.812 -7.48 1 83.19 94 LEU B C 1
ATOM 2064 O O . LEU B 1 94 ? -17.797 4.449 -7.688 1 83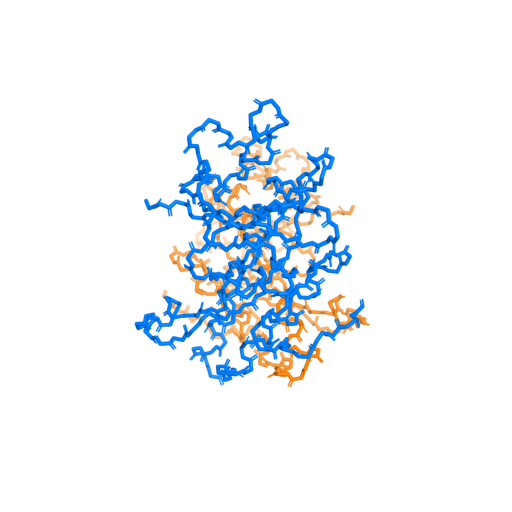.19 94 LEU B O 1
ATOM 2068 N N . GLY B 1 95 ? -15.914 5.531 -8.305 1 77.12 95 GLY B N 1
ATOM 2069 C CA . GLY B 1 95 ? -16.562 6.086 -9.484 1 77.12 95 GLY B CA 1
ATOM 2070 C C . GLY B 1 95 ? -17.641 7.094 -9.156 1 77.12 95 GLY B C 1
ATOM 2071 O O . GLY B 1 95 ? -18.641 7.191 -9.867 1 77.12 95 GLY B O 1
ATOM 2072 N N . GLU B 1 96 ? -17.516 7.645 -8 1 73.88 96 GLU B N 1
ATOM 2073 C CA . GLU B 1 96 ? -18.484 8.625 -7.527 1 73.88 96 GLU B CA 1
ATOM 2074 C C . GLU B 1 96 ? -17.938 10.047 -7.656 1 73.88 96 GLU B C 1
ATOM 2076 O O . GLU B 1 96 ? -16.734 10.258 -7.676 1 73.88 96 GLU B O 1
ATOM 2081 N N . PRO B 1 97 ? -18.859 10.914 -8.047 1 62.25 97 PRO B N 1
ATOM 2082 C CA . PRO B 1 97 ? -18.391 12.297 -8.023 1 62.25 97 PRO B CA 1
ATOM 2083 C C . PRO B 1 97 ? -17.797 12.703 -6.676 1 62.25 97 PRO B C 1
ATOM 2085 O O . PRO B 1 97 ? -18.219 12.195 -5.633 1 62.25 97 PRO B O 1
ATOM 2088 N N . ALA B 1 98 ? -16.688 13.188 -6.805 1 56.41 98 ALA B N 1
ATOM 2089 C CA . ALA B 1 98 ? -15.984 13.641 -5.613 1 56.41 98 ALA B CA 1
ATOM 2090 C C . ALA B 1 98 ? -16.875 14.523 -4.746 1 56.41 98 ALA B C 1
ATOM 2092 O O . ALA B 1 98 ? -16.391 15.172 -3.811 1 56.41 98 ALA B O 1
ATOM 2093 N N . PHE B 1 99 ? -18.219 14.75 -5.039 1 47.81 99 PHE B N 1
ATOM 2094 C CA . PHE B 1 99 ? -19 15.852 -4.477 1 47.81 99 PHE B CA 1
ATOM 2095 C C . PHE B 1 99 ? -19.344 15.578 -3.02 1 47.81 99 PHE B C 1
ATOM 2097 O O . PHE B 1 99 ? -19.656 14.438 -2.656 1 47.81 99 PHE B O 1
ATOM 2104 N N . GLY B 1 100 ? -19.031 16.578 -2.156 1 48.56 100 GLY B N 1
ATOM 2105 C CA . GLY B 1 100 ? -19.625 17.047 -0.916 1 48.56 100 GLY B CA 1
ATOM 2106 C C . GLY B 1 100 ? -18.875 16.594 0.318 1 48.56 100 GLY B C 1
ATOM 2107 O O . GLY B 1 100 ? -19.297 16.844 1.445 1 48.56 100 GLY B O 1
ATOM 2108 N N . ARG B 1 101 ? -17.938 15.609 0.03 1 57.66 101 ARG B N 1
ATOM 2109 C CA . ARG B 1 101 ? -17.562 15.352 1.419 1 57.66 101 ARG B CA 1
ATOM 2110 C C . ARG B 1 101 ? -16.391 16.234 1.849 1 57.66 101 ARG B C 1
ATOM 2112 O O . ARG B 1 101 ? -15.508 16.516 1.046 1 57.66 101 ARG B O 1
ATOM 2119 N N . GLY B 1 102 ? -16.656 17.266 2.619 1 62.56 102 GLY B N 1
ATOM 2120 C CA . GLY B 1 102 ? -15.703 18.156 3.256 1 62.56 102 GLY B CA 1
ATOM 2121 C C . GLY B 1 102 ? -14.352 17.516 3.48 1 62.56 102 GLY B C 1
ATOM 2122 O O . GLY B 1 102 ? -14.148 16.344 3.137 1 62.56 102 GLY B O 1
ATOM 2123 N N . PRO B 1 103 ? -13.523 18.344 3.871 1 78.19 103 PRO B N 1
ATOM 2124 C CA . PRO B 1 103 ? -12.195 17.844 4.234 1 78.19 103 PRO B CA 1
ATOM 2125 C C . PRO B 1 103 ? -12.25 16.719 5.277 1 78.19 103 PRO B C 1
ATOM 2127 O O . PRO B 1 103 ? -12.992 16.828 6.258 1 78.19 103 PRO B O 1
ATOM 2130 N N . ASP B 1 104 ? -11.836 15.602 4.949 1 89.31 104 ASP B N 1
ATOM 2131 C CA . ASP B 1 104 ? -11.719 14.484 5.887 1 89.31 104 ASP B CA 1
ATOM 2132 C C . ASP B 1 104 ? -10.414 13.719 5.664 1 89.31 104 ASP B C 1
ATOM 2134 O O . ASP B 1 104 ? -10.023 13.469 4.523 1 89.31 104 ASP B O 1
ATOM 2138 N N . GLY B 1 105 ? -9.781 13.523 6.816 1 94.69 105 GLY B N 1
ATOM 2139 C CA . GLY B 1 105 ? -8.508 12.82 6.75 1 94.69 105 GLY B CA 1
ATOM 2140 C C . GLY B 1 105 ? -7.68 12.961 8.016 1 94.69 105 GLY B C 1
ATOM 2141 O O . GLY B 1 105 ? -8.227 13.109 9.109 1 94.69 105 GLY B O 1
ATOM 2142 N N . LEU B 1 106 ? -6.406 12.758 7.867 1 96.69 106 LEU B N 1
ATOM 2143 C CA . LEU B 1 106 ? -5.418 12.945 8.922 1 96.69 106 LEU B CA 1
ATOM 2144 C C . LEU B 1 106 ? -4.207 13.719 8.406 1 96.69 106 LEU B C 1
ATOM 2146 O O . LEU B 1 106 ? -4.023 13.859 7.199 1 96.69 106 LEU B O 1
ATOM 2150 N N . VAL B 1 107 ? -3.549 14.258 9.312 1 97.88 107 VAL B N 1
ATOM 2151 C CA . VAL B 1 107 ? -2.27 14.906 9.039 1 97.88 107 VAL B CA 1
ATOM 2152 C C . VAL B 1 107 ? -1.154 14.18 9.797 1 97.88 107 VAL B C 1
ATOM 2154 O O . VAL B 1 107 ? -1.253 13.969 11.008 1 97.88 107 VAL B O 1
ATOM 2157 N N . VAL B 1 108 ? -0.082 13.781 9.062 1 98.56 108 VAL B N 1
ATOM 2158 C CA . VAL B 1 108 ? 0.962 12.977 9.695 1 98.56 108 VAL B CA 1
ATOM 2159 C C . VAL B 1 108 ? 2.324 13.625 9.453 1 98.56 108 VAL B C 1
ATOM 2161 O O . VAL B 1 108 ? 2.598 14.117 8.359 1 98.56 108 VAL B O 1
ATOM 2164 N N . ALA B 1 109 ? 3.162 13.633 10.461 1 98.69 109 ALA B N 1
ATOM 2165 C CA . ALA B 1 109 ? 4.531 14.117 10.312 1 98.69 109 ALA B CA 1
ATOM 2166 C C . ALA B 1 109 ? 5.371 13.156 9.477 1 98.69 109 ALA B C 1
ATOM 2168 O O . ALA B 1 109 ? 5.246 11.938 9.617 1 98.69 109 ALA B O 1
ATOM 2169 N N . VAL B 1 110 ? 6.246 13.688 8.672 1 98.56 110 VAL B N 1
ATOM 2170 C CA . VAL B 1 110 ? 7.18 12.875 7.902 1 98.56 110 VAL B CA 1
ATOM 2171 C C . VAL B 1 110 ? 8.594 13.422 8.07 1 98.56 110 VAL B C 1
ATOM 2173 O O . VAL B 1 110 ? 8.781 14.617 8.305 1 98.56 110 VAL B O 1
ATOM 2176 N N . ASP B 1 111 ? 9.57 12.586 7.836 1 96.69 111 ASP B N 1
ATOM 2177 C CA . ASP B 1 111 ? 10.945 12.938 8.195 1 96.69 111 ASP B CA 1
ATOM 2178 C C . ASP B 1 111 ? 11.734 13.391 6.969 1 96.69 111 ASP B C 1
ATOM 2180 O O . ASP B 1 111 ? 12.781 14.023 7.102 1 96.69 111 ASP B O 1
ATOM 2184 N N . SER B 1 112 ? 11.328 12.984 5.828 1 97 112 SER B N 1
ATOM 2185 C CA . SER B 1 112 ? 12.047 13.258 4.59 1 97 112 SER B CA 1
ATOM 2186 C C . SER B 1 112 ? 11.141 13.094 3.373 1 97 112 SER B C 1
ATOM 2188 O O . SER B 1 112 ? 10.047 12.531 3.48 1 97 112 SER B O 1
ATOM 2190 N N . PRO B 1 113 ? 11.586 13.617 2.295 1 96.81 113 PRO B N 1
ATOM 2191 C CA . PRO B 1 113 ? 10.82 13.383 1.068 1 96.81 113 PR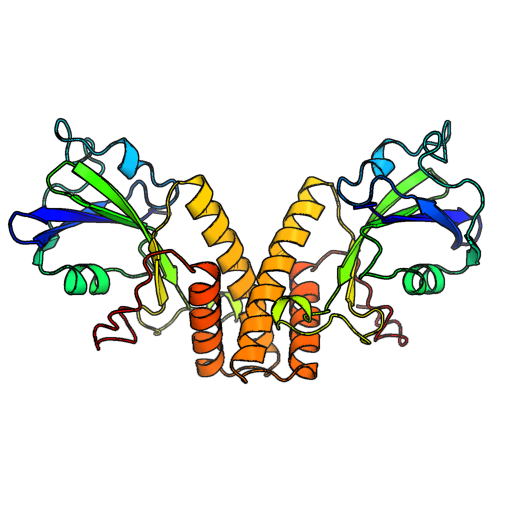O B CA 1
ATOM 2192 C C . PRO B 1 113 ? 10.633 11.898 0.765 1 96.81 113 PRO B C 1
ATOM 2194 O O . PRO B 1 113 ? 9.555 11.484 0.33 1 96.81 113 PRO B O 1
ATOM 2197 N N . ALA B 1 114 ? 11.68 11.109 0.94 1 97.19 114 ALA B N 1
ATOM 2198 C CA . ALA B 1 114 ? 11.586 9.672 0.708 1 97.19 114 ALA B CA 1
ATOM 2199 C C . ALA B 1 114 ? 10.562 9.031 1.643 1 97.19 114 ALA B C 1
ATOM 2201 O O . ALA B 1 114 ? 9.789 8.164 1.229 1 97.19 114 ALA B O 1
ATOM 2202 N N . ASP B 1 115 ? 10.586 9.469 2.865 1 97.75 115 ASP B N 1
ATOM 2203 C CA . ASP B 1 115 ? 9.609 9 3.844 1 97.75 115 ASP B CA 1
ATOM 2204 C C . ASP B 1 115 ? 8.188 9.375 3.43 1 97.75 115 ASP B C 1
ATOM 2206 O O . ASP B 1 115 ? 7.273 8.562 3.518 1 97.75 115 ASP B O 1
ATOM 2210 N N . ALA B 1 116 ? 8.031 10.586 2.994 1 98.06 116 ALA B N 1
ATOM 2211 C CA . ALA B 1 116 ? 6.727 11.062 2.535 1 98.06 116 ALA B CA 1
ATOM 2212 C C . ALA B 1 116 ? 6.223 10.227 1.359 1 98.06 116 ALA B C 1
ATOM 2214 O O . ALA B 1 116 ? 5.059 9.82 1.332 1 98.06 116 ALA B O 1
ATOM 2215 N N . ASP B 1 117 ? 7.094 9.961 0.457 1 97.38 117 ASP B N 1
ATOM 2216 C CA . ASP B 1 117 ? 6.723 9.156 -0.705 1 97.38 117 ASP B CA 1
ATOM 2217 C C . ASP B 1 117 ? 6.289 7.758 -0.289 1 97.38 117 ASP B C 1
ATOM 2219 O O . ASP B 1 117 ? 5.285 7.238 -0.786 1 97.38 117 ASP B O 1
ATOM 2223 N N . ALA B 1 118 ? 7.062 7.219 0.569 1 97.81 118 ALA B N 1
ATOM 2224 C CA . ALA B 1 118 ? 6.734 5.879 1.052 1 97.81 118 ALA B CA 1
ATOM 2225 C C . ALA B 1 118 ? 5.371 5.863 1.737 1 97.81 118 ALA B C 1
ATOM 2227 O O . ALA B 1 118 ? 4.582 4.93 1.548 1 97.81 118 ALA B O 1
ATOM 2228 N N . PHE B 1 119 ? 5.062 6.863 2.516 1 98.5 119 PHE B N 1
ATOM 2229 C CA . PHE B 1 119 ? 3.791 6.93 3.229 1 98.5 119 PHE B CA 1
ATOM 2230 C C . PHE B 1 119 ? 2.635 7.125 2.256 1 98.5 119 PHE B C 1
ATOM 2232 O O . PHE B 1 119 ? 1.583 6.496 2.402 1 98.5 119 PHE B O 1
ATOM 2239 N N . ARG B 1 120 ? 2.861 7.965 1.287 1 97.69 120 ARG B N 1
ATOM 2240 C CA . ARG B 1 120 ? 1.832 8.203 0.279 1 97.69 120 ARG B CA 1
ATOM 2241 C C . ARG B 1 120 ? 1.515 6.918 -0.488 1 97.69 120 ARG B C 1
ATOM 2243 O O . ARG B 1 120 ? 0.349 6.629 -0.764 1 97.69 120 ARG B O 1
ATOM 2250 N N . GLU B 1 121 ? 2.543 6.238 -0.831 1 97.75 121 GLU B N 1
ATOM 2251 C CA . GLU B 1 121 ? 2.344 4.996 -1.567 1 97.75 121 GLU B CA 1
ATOM 2252 C C . GLU B 1 121 ? 1.591 3.969 -0.726 1 97.75 121 GLU B C 1
ATOM 2254 O O . GLU B 1 121 ? 0.664 3.318 -1.213 1 97.75 121 GLU B O 1
ATOM 2259 N N . TRP B 1 122 ? 2.037 3.879 0.436 1 98.69 122 TRP B N 1
ATOM 2260 C CA . TRP B 1 122 ? 1.337 2.99 1.355 1 98.69 122 TRP B CA 1
ATOM 2261 C C . TRP B 1 122 ? -0.134 3.377 1.472 1 98.69 122 TRP B C 1
ATOM 2263 O O . TRP B 1 122 ? -1.015 2.516 1.43 1 98.69 122 TRP B O 1
ATOM 2273 N N . PHE B 1 123 ? -0.404 4.609 1.678 1 98.56 123 PHE B N 1
ATOM 2274 C CA . PHE B 1 123 ? -1.758 5.109 1.879 1 98.56 123 PHE B CA 1
ATOM 2275 C C . PHE B 1 123 ? -2.613 4.871 0.64 1 98.56 123 PHE B C 1
ATOM 2277 O O . PHE B 1 123 ? -3.805 4.578 0.749 1 98.56 123 PHE B O 1
ATOM 2284 N N . ARG B 1 124 ? -2.057 5.035 -0.524 1 97.25 124 ARG B N 1
ATOM 2285 C CA . ARG B 1 124 ? -2.787 4.73 -1.75 1 97.25 124 ARG B CA 1
ATOM 2286 C C . ARG B 1 124 ? -3.246 3.275 -1.767 1 97.25 124 ARG B C 1
ATOM 2288 O O . ARG B 1 124 ? -4.387 2.984 -2.135 1 97.25 124 ARG B O 1
ATOM 2295 N N . ALA B 1 125 ? -2.369 2.406 -1.362 1 98.19 125 ALA B N 1
ATOM 2296 C CA . ALA B 1 125 ? -2.719 0.989 -1.302 1 98.19 125 ALA B CA 1
ATOM 2297 C C . ALA B 1 125 ? -3.812 0.739 -0.267 1 98.19 125 ALA B C 1
ATOM 2299 O O . ALA B 1 125 ? -4.707 -0.08 -0.487 1 98.19 125 ALA B O 1
ATOM 2300 N N . ALA B 1 126 ? -3.672 1.434 0.828 1 98.44 126 ALA B N 1
ATOM 2301 C CA . ALA B 1 126 ? -4.711 1.33 1.852 1 98.44 126 ALA B CA 1
ATOM 2302 C C . ALA B 1 126 ? -6.066 1.759 1.301 1 98.44 126 ALA B C 1
ATOM 2304 O O . ALA B 1 126 ? -7.07 1.071 1.503 1 98.44 126 ALA B O 1
ATOM 2305 N N . LYS B 1 127 ? -6.086 2.824 0.609 1 96.81 127 LYS B N 1
ATOM 2306 C CA . LYS B 1 127 ? -7.336 3.324 0.043 1 96.81 127 LYS B CA 1
ATOM 2307 C C . LYS B 1 127 ? -7.883 2.371 -1.016 1 96.81 127 LYS B C 1
ATOM 2309 O O . LYS B 1 127 ? -9.086 2.123 -1.075 1 96.81 127 LYS B O 1
ATOM 2314 N N . ASP B 1 128 ? -7.004 1.822 -1.872 1 96.62 128 ASP B N 1
ATOM 2315 C CA . ASP B 1 128 ? -7.426 0.809 -2.836 1 96.62 128 ASP B CA 1
ATOM 2316 C C . ASP B 1 128 ? -8.164 -0.334 -2.145 1 96.62 128 ASP B C 1
ATOM 2318 O O . ASP B 1 128 ? -9.219 -0.772 -2.611 1 96.62 128 ASP B O 1
ATOM 2322 N N . THR B 1 129 ? -7.605 -0.733 -1.083 1 98 129 THR B N 1
ATOM 2323 C CA . THR B 1 129 ? -8.109 -1.895 -0.356 1 98 129 THR B CA 1
ATOM 2324 C C . THR B 1 129 ? -9.461 -1.591 0.284 1 98 129 THR B C 1
ATOM 2326 O O . THR B 1 129 ? -10.398 -2.379 0.166 1 98 129 THR B O 1
ATOM 2329 N N . VAL B 1 130 ? -9.539 -0.473 0.919 1 97.88 130 VAL B N 1
ATOM 2330 C CA . VAL B 1 130 ? -10.773 -0.086 1.597 1 97.88 130 VAL B CA 1
ATOM 2331 C C . VAL B 1 130 ? -11.867 0.185 0.565 1 97.88 130 VAL B C 1
ATOM 2333 O O . VAL B 1 130 ? -13.039 -0.123 0.796 1 97.88 130 VAL B O 1
ATOM 2336 N N . ALA B 1 131 ? -11.469 0.771 -0.511 1 96.31 131 ALA B N 1
ATOM 2337 C CA . ALA B 1 131 ? -12.438 1.003 -1.581 1 96.31 131 ALA B CA 1
ATOM 2338 C C . ALA B 1 131 ? -13.062 -0.309 -2.053 1 96.31 131 ALA B C 1
ATOM 2340 O O . ALA B 1 131 ? -14.281 -0.399 -2.225 1 96.31 131 ALA B O 1
ATOM 2341 N N . GLU B 1 132 ? -12.25 -1.325 -2.256 1 96.81 132 GLU B N 1
ATOM 2342 C CA . GLU B 1 132 ? -12.766 -2.625 -2.674 1 96.81 132 GLU B CA 1
ATOM 2343 C C . GLU B 1 132 ? -13.688 -3.221 -1.61 1 96.81 132 GLU B C 1
ATOM 2345 O O . GLU B 1 132 ? -14.672 -3.877 -1.937 1 96.81 132 GLU B O 1
ATOM 2350 N N . ALA B 1 133 ? -13.344 -2.996 -0.397 1 97.94 133 ALA B N 1
ATOM 2351 C CA . ALA B 1 133 ? -14.195 -3.479 0.686 1 97.94 133 ALA B CA 1
ATOM 2352 C C . ALA B 1 133 ? -15.562 -2.803 0.648 1 97.94 133 ALA B C 1
ATOM 2354 O O . ALA B 1 133 ? -16.578 -3.441 0.913 1 97.94 133 ALA B O 1
ATOM 2355 N N . VAL B 1 134 ? -15.562 -1.524 0.353 1 96.38 134 VAL B N 1
ATOM 2356 C CA . VAL B 1 134 ? -16.812 -0.784 0.265 1 96.38 134 VAL B CA 1
ATOM 2357 C C . VAL B 1 134 ? -17.609 -1.251 -0.953 1 96.38 134 VAL B C 1
ATOM 2359 O O . VAL B 1 134 ? -18.812 -1.513 -0.857 1 96.38 134 VAL B O 1
ATOM 2362 N N . VAL B 1 135 ? -16.922 -1.404 -2.033 1 95.25 135 VAL B N 1
ATOM 2363 C CA . VAL B 1 135 ? -17.547 -1.863 -3.262 1 95.25 135 VAL B CA 1
ATOM 2364 C C . VAL B 1 135 ? -18.156 -3.25 -3.045 1 95.25 135 VAL B C 1
ATOM 2366 O O . VAL B 1 135 ? -19.281 -3.521 -3.482 1 95.25 135 VAL B O 1
ATOM 2369 N N . GLY B 1 136 ? -17.453 -4.098 -2.34 1 95.62 136 GLY B N 1
ATOM 2370 C CA . GLY B 1 136 ? -17.891 -5.457 -2.084 1 95.62 136 GLY B CA 1
ATOM 2371 C C . GLY B 1 136 ? -18.953 -5.547 -1.008 1 95.62 136 GLY B C 1
ATOM 2372 O O . GLY B 1 136 ? -19.516 -6.617 -0.775 1 95.62 136 GLY B O 1
ATOM 2373 N N . GLY B 1 137 ? -19.188 -4.457 -0.332 1 96.44 137 GLY B N 1
ATOM 2374 C CA . GLY B 1 137 ? -20.234 -4.406 0.681 1 96.44 137 GLY B CA 1
ATOM 2375 C C . GLY B 1 137 ? -19.766 -4.891 2.041 1 96.44 137 GLY B C 1
ATOM 2376 O O . GLY B 1 137 ? -20.578 -5.09 2.947 1 96.44 137 GLY B O 1
ATOM 2377 N N . TYR B 1 138 ? -18.516 -5.07 2.184 1 97.75 138 TYR B N 1
ATOM 2378 C CA . TYR B 1 138 ? -17.969 -5.57 3.441 1 97.75 138 TYR B CA 1
ATOM 2379 C C . TYR B 1 138 ? -17.875 -4.453 4.473 1 97.75 138 TYR B C 1
ATOM 2381 O O . TYR B 1 138 ? -17.906 -4.707 5.68 1 97.75 138 TYR B O 1
ATOM 2389 N N . LEU B 1 139 ? -17.688 -3.227 4.008 1 97.38 139 LEU B N 1
ATOM 2390 C CA . LEU B 1 139 ? -17.578 -2.047 4.863 1 97.38 139 LEU B CA 1
ATOM 2391 C C . LEU B 1 139 ? -18.578 -0.978 4.426 1 97.38 139 LEU B C 1
ATOM 2393 O O . LEU B 1 139 ? -18.766 -0.744 3.229 1 97.38 139 LEU B O 1
ATOM 2397 N N . SER B 1 140 ? -19.188 -0.39 5.414 1 95.25 140 SER B N 1
ATOM 2398 C CA . SER B 1 140 ? -19.859 0.875 5.14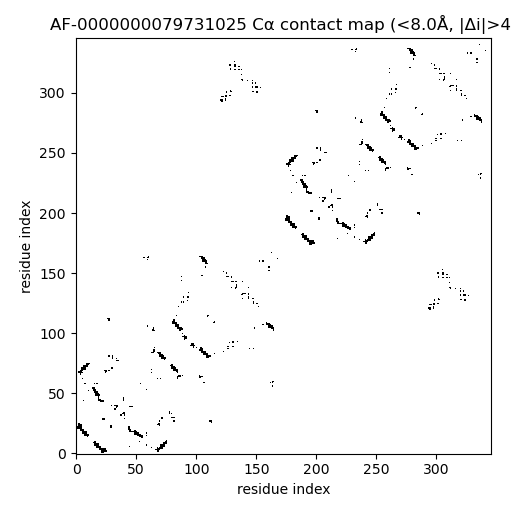1 1 95.25 140 SER B CA 1
ATOM 2399 C C . SER B 1 140 ? -18.859 2 4.922 1 95.25 140 SER B C 1
ATOM 2401 O O . SER B 1 140 ? -17.672 1.849 5.227 1 95.25 140 SER B O 1
ATOM 2403 N N . ARG B 1 141 ? -19.359 3.086 4.465 1 90.5 141 ARG B N 1
ATOM 2404 C CA . ARG B 1 141 ? -18.484 4.238 4.289 1 90.5 141 ARG B CA 1
ATOM 2405 C C . ARG B 1 141 ? -17.953 4.73 5.629 1 90.5 141 ARG B C 1
ATOM 2407 O O . ARG B 1 141 ? -16.797 5.137 5.727 1 90.5 141 ARG B O 1
ATOM 2414 N N . ALA B 1 142 ? -18.781 4.746 6.602 1 91.69 142 ALA B N 1
ATOM 2415 C CA . ALA B 1 142 ? -18.359 5.16 7.938 1 91.69 142 ALA B CA 1
ATOM 2416 C C . ALA B 1 142 ? -17.281 4.227 8.484 1 91.69 142 ALA B C 1
ATOM 2418 O O . ALA B 1 142 ? -16.281 4.684 9.039 1 91.69 142 ALA B O 1
ATOM 2419 N N . ASP B 1 143 ? -17.5 2.934 8.32 1 95.94 143 ASP B N 1
ATOM 2420 C CA . ASP B 1 143 ? -16.516 1.967 8.766 1 95.94 143 ASP B CA 1
ATOM 2421 C C . ASP B 1 143 ? -15.211 2.115 7.98 1 95.94 143 ASP B C 1
ATOM 2423 O O . ASP B 1 143 ? -14.117 1.968 8.539 1 95.94 143 ASP B O 1
ATOM 2427 N N . ALA B 1 144 ? -15.352 2.365 6.695 1 95.94 144 ALA B N 1
ATOM 2428 C CA . ALA B 1 144 ? -14.18 2.562 5.848 1 95.94 144 ALA B CA 1
ATOM 2429 C C . ALA B 1 144 ? -13.312 3.701 6.375 1 95.94 144 ALA B C 1
ATOM 2431 O O . ALA B 1 144 ? -12.086 3.576 6.445 1 95.94 144 ALA B O 1
ATOM 2432 N N . ARG B 1 145 ? -13.883 4.789 6.762 1 94.06 145 ARG B N 1
ATOM 2433 C CA . ARG B 1 145 ? -13.148 5.914 7.336 1 94.06 145 ARG B CA 1
ATOM 2434 C C . ARG B 1 145 ? -12.414 5.496 8.609 1 94.06 145 ARG B C 1
ATOM 2436 O O . ARG B 1 145 ? -11.25 5.848 8.805 1 94.06 145 ARG B O 1
ATOM 2443 N N . ALA B 1 146 ? -13.125 4.809 9.453 1 95.81 146 ALA B N 1
ATOM 2444 C CA . ALA B 1 146 ? -12.539 4.371 10.711 1 95.81 146 ALA B CA 1
ATOM 2445 C C . ALA B 1 146 ? -11.352 3.443 10.477 1 95.81 146 ALA B C 1
ATOM 2447 O O . ALA B 1 146 ? -10.32 3.555 11.148 1 95.81 146 ALA B O 1
ATOM 2448 N N . VAL B 1 147 ? -11.516 2.564 9.516 1 97.62 147 VAL B N 1
ATOM 2449 C CA . VAL B 1 147 ? -10.438 1.64 9.18 1 97.62 147 VAL B CA 1
ATOM 2450 C C . VAL B 1 147 ? -9.219 2.42 8.688 1 97.62 147 VAL B C 1
ATOM 2452 O O . VAL B 1 147 ? -8.094 2.148 9.102 1 97.62 147 VAL B O 1
ATOM 2455 N N . LEU B 1 148 ? -9.422 3.35 7.809 1 97.31 148 LEU B N 1
ATOM 2456 C CA . LEU B 1 148 ? -8.312 4.152 7.309 1 97.31 148 LEU B CA 1
ATOM 2457 C C . LEU B 1 148 ? -7.625 4.902 8.445 1 97.31 148 LEU B C 1
ATOM 2459 O O . LEU B 1 148 ? -6.395 4.949 8.508 1 97.31 148 LEU B O 1
ATOM 2463 N N . ALA B 1 149 ? -8.422 5.465 9.297 1 96.75 149 ALA B N 1
ATOM 2464 C CA . ALA B 1 149 ? -7.859 6.199 10.422 1 96.75 149 ALA B CA 1
ATOM 2465 C C . ALA B 1 149 ? -7.012 5.281 11.305 1 96.75 149 ALA B C 1
ATOM 2467 O O . ALA B 1 149 ? -5.895 5.637 11.688 1 96.75 149 ALA B O 1
ATOM 2468 N N . ASP B 1 150 ? -7.559 4.125 11.617 1 97.06 150 ASP B N 1
ATOM 2469 C CA . ASP B 1 150 ? -6.836 3.164 12.445 1 97.06 150 ASP B CA 1
ATOM 2470 C C . ASP B 1 150 ? -5.551 2.707 11.758 1 97.06 150 ASP B C 1
ATOM 2472 O O . ASP B 1 150 ? -4.504 2.586 12.398 1 97.06 150 ASP B O 1
ATOM 2476 N N . ALA B 1 151 ? -5.66 2.42 10.461 1 98 151 ALA B N 1
ATOM 2477 C CA . ALA B 1 151 ? -4.496 1.959 9.711 1 98 151 ALA B CA 1
ATOM 2478 C C . ALA B 1 151 ? -3.408 3.027 9.672 1 98 151 ALA B C 1
ATOM 2480 O O . ALA B 1 151 ? -2.229 2.727 9.867 1 98 151 ALA B O 1
ATOM 2481 N N . VAL B 1 152 ? -3.803 4.258 9.422 1 98.38 152 VAL B N 1
ATOM 2482 C CA . VAL B 1 152 ? -2.846 5.359 9.398 1 98.38 152 VAL B CA 1
ATOM 2483 C C . VAL B 1 152 ? -2.211 5.523 10.781 1 98.38 152 VAL B C 1
ATOM 2485 O O . VAL B 1 152 ? -1.005 5.762 10.891 1 98.38 152 VAL B O 1
ATOM 2488 N N . SER B 1 153 ? -3.029 5.453 11.789 1 97.5 153 SER B N 1
ATOM 2489 C CA . SER B 1 153 ? -2.518 5.57 13.156 1 97.5 153 SER B CA 1
ATOM 2490 C C . SER B 1 153 ? -1.479 4.492 13.445 1 97.5 153 SER B C 1
ATOM 2492 O O . SER B 1 153 ? -0.428 4.773 14.023 1 97.5 153 SER B O 1
ATOM 2494 N N . GLN B 1 154 ? -1.794 3.312 13.008 1 97 154 GLN B N 1
ATOM 2495 C CA . GLN B 1 154 ? -0.851 2.221 13.227 1 97 154 GLN B CA 1
ATOM 2496 C C . GLN B 1 154 ? 0.426 2.426 12.422 1 97 154 GLN B C 1
ATOM 2498 O O . GLN B 1 154 ? 1.531 2.285 12.945 1 97 154 GLN B O 1
ATOM 2503 N N . ARG B 1 155 ? 0.305 2.748 11.148 1 97.44 155 ARG B N 1
ATOM 2504 C CA . ARG B 1 155 ? 1.448 2.988 10.273 1 97.44 155 ARG B CA 1
ATOM 2505 C C . ARG B 1 155 ? 2.301 4.145 10.789 1 97.44 155 ARG B C 1
ATOM 2507 O O . ARG B 1 155 ? 3.523 4.133 10.648 1 97.44 155 ARG B O 1
ATOM 2514 N N . GLY B 1 156 ? 1.608 5.086 11.352 1 97.81 156 GLY B N 1
ATOM 2515 C CA . GLY B 1 156 ? 2.27 6.301 11.805 1 97.81 156 GLY B CA 1
ATOM 2516 C C . GLY B 1 156 ? 2.719 6.227 13.258 1 97.81 156 GLY B C 1
ATOM 2517 O O . GLY B 1 156 ? 2.988 7.254 13.883 1 97.81 156 GLY B O 1
ATOM 2518 N N . THR B 1 157 ? 2.736 5.039 13.844 1 96.25 157 THR B N 1
ATOM 2519 C CA . THR B 1 157 ? 3.191 4.902 15.227 1 96.25 157 THR B CA 1
ATOM 2520 C C . THR B 1 157 ? 4.559 5.547 15.406 1 96.25 157 THR B C 1
ATOM 2522 O O . THR B 1 157 ? 5.473 5.32 14.617 1 96.25 157 THR B O 1
ATOM 2525 N N . GLY B 1 158 ? 4.734 6.391 16.406 1 96.81 158 GLY B N 1
ATOM 2526 C CA . GLY B 1 158 ? 5.977 7.094 16.688 1 96.81 158 GLY B CA 1
ATOM 2527 C C . GLY B 1 158 ? 6.051 8.453 16.016 1 96.81 158 GLY B C 1
ATOM 2528 O O . GLY B 1 158 ? 7.004 9.211 16.234 1 96.81 158 GLY B O 1
ATOM 2529 N N . ARG B 1 159 ? 5.016 8.75 15.227 1 97.62 159 ARG B N 1
ATOM 2530 C CA . ARG B 1 159 ? 4.949 10.031 14.539 1 97.62 159 ARG B CA 1
ATOM 2531 C C . ARG B 1 159 ? 3.863 10.922 15.141 1 97.62 159 ARG B C 1
ATOM 2533 O O . ARG B 1 159 ? 2.891 10.414 15.711 1 97.62 159 ARG B O 1
ATOM 2540 N N . GLU B 1 160 ? 4.035 12.211 14.969 1 97.81 160 GLU B N 1
ATOM 2541 C CA . GLU B 1 160 ? 2.908 13.094 15.25 1 97.81 160 GLU B CA 1
ATOM 2542 C C . GLU B 1 160 ? 1.773 12.867 14.25 1 97.81 160 GLU B C 1
ATOM 2544 O O . GLU B 1 160 ? 2.002 12.828 13.039 1 97.81 160 GLU B O 1
ATOM 2549 N N . LEU B 1 161 ? 0.636 12.664 14.758 1 97.94 161 LEU B N 1
ATOM 2550 C CA . LEU B 1 161 ? -0.577 12.438 13.984 1 97.94 161 LEU B CA 1
ATOM 2551 C C . LEU B 1 161 ? -1.733 13.273 14.516 1 97.94 161 LEU B C 1
ATOM 2553 O O . LEU B 1 161 ? -1.938 13.352 15.734 1 97.94 161 LEU B O 1
ATOM 2557 N N . PHE B 1 162 ? -2.457 13.938 13.492 1 96.88 162 PHE B N 1
ATOM 2558 C CA . PHE B 1 162 ? -3.559 14.797 13.898 1 96.88 162 PHE B CA 1
ATOM 2559 C C . PHE B 1 162 ? -4.824 14.469 13.117 1 96.88 162 PHE B C 1
ATOM 2561 O O . PHE B 1 162 ? -4.762 14.18 11.922 1 96.88 162 PHE B O 1
ATOM 2568 N N . ASP B 1 163 ? -5.926 14.461 13.75 1 93.62 163 ASP B N 1
ATOM 2569 C CA . ASP B 1 163 ? -7.25 14.344 13.156 1 93.62 163 ASP B CA 1
ATOM 2570 C C . ASP B 1 163 ? -8.055 15.625 13.352 1 93.62 163 ASP B C 1
ATOM 2572 O O . ASP B 1 163 ? -8.93 15.695 14.211 1 93.62 163 ASP B O 1
ATOM 2576 N N . PRO B 1 164 ? -7.84 16.562 12.492 1 88.62 164 PRO B N 1
ATOM 2577 C CA . PRO B 1 164 ? -8.461 17.859 12.75 1 88.62 164 PRO B CA 1
ATOM 2578 C C . PRO B 1 164 ? -9.961 17.859 12.469 1 88.62 164 PRO B C 1
ATOM 2580 O O . PRO B 1 164 ? -10.664 18.812 12.836 1 88.62 164 PRO B O 1
ATOM 2583 N N . TRP B 1 165 ? -10.445 16.875 11.891 1 81.31 165 TRP B N 1
ATOM 2584 C CA . TRP B 1 165 ? -11.812 16.938 11.398 1 81.31 165 TRP B CA 1
ATOM 2585 C C . TRP B 1 165 ? -12.742 16.078 12.266 1 81.31 165 TRP B C 1
ATOM 2587 O O . TRP B 1 165 ? -13.969 16.172 12.148 1 81.31 165 TRP B O 1
ATOM 2597 N N . THR B 1 166 ? -12.172 15.078 12.859 1 71.44 166 THR B N 1
ATOM 2598 C CA . THR B 1 166 ? -13.047 14.367 13.789 1 71.44 166 THR B CA 1
ATOM 2599 C C . THR B 1 166 ? -12.953 14.961 15.188 1 71.44 166 THR B C 1
ATOM 2601 O O . THR B 1 166 ? -13.938 15 15.922 1 71.44 166 THR B O 1
ATOM 2604 N N . ASN B 1 167 ? -11.469 14.805 15.68 1 53.12 167 ASN B N 1
ATOM 2605 C CA . ASN B 1 167 ? -11.359 15.305 17.047 1 53.12 167 ASN B CA 1
ATOM 2606 C C . ASN B 1 167 ? -11.617 16.812 17.125 1 53.12 167 ASN B C 1
ATOM 2608 O O . ASN B 1 167 ? -10.766 17.609 16.734 1 53.12 167 ASN B O 1
ATOM 2612 N N . GLY B 1 168 ? -12.242 17.547 16.609 1 42.25 168 GLY B N 1
ATOM 2613 C CA . GLY B 1 168 ? -12.32 18.75 17.422 1 42.25 168 GLY B CA 1
ATOM 2614 C C . GLY B 1 168 ? -12.031 18.484 18.891 1 42.25 168 GLY B C 1
ATOM 2615 O O . GLY B 1 168 ? -12.07 19.406 19.703 1 42.25 168 GLY B O 1
ATOM 2616 N N . GLU B 1 169 ? -12.25 17.453 19.734 1 36.81 169 GLU B N 1
ATOM 2617 C CA . GLU B 1 169 ? -11.586 17.484 21.031 1 36.81 169 GLU B CA 1
ATOM 2618 C C . GLU B 1 169 ? -10.133 17.031 20.922 1 36.81 169 GLU B C 1
ATOM 2620 O O . GLU B 1 169 ? -9.797 16.188 20.094 1 36.81 169 GLU B O 1
ATOM 2625 N N . THR B 1 170 ? -8.906 17.797 21.328 1 33.78 170 THR B N 1
ATOM 2626 C CA . THR B 1 170 ? -7.457 17.766 21.5 1 33.78 170 THR B CA 1
ATOM 2627 C C . THR B 1 170 ? -6.992 16.391 21.969 1 33.78 170 THR B C 1
ATOM 2629 O O . THR B 1 170 ? -7.312 15.984 23.094 1 33.78 170 THR B O 1
ATOM 2632 N N . ASN B 1 171 ? -6.938 15.25 21.312 1 29.7 171 ASN B N 1
ATOM 2633 C CA . ASN B 1 171 ? -6.445 14.055 22 1 29.7 171 ASN B CA 1
ATOM 2634 C C . ASN B 1 171 ? -4.949 14.156 22.281 1 29.7 171 ASN B C 1
ATOM 2636 O O . ASN B 1 171 ? -4.152 14.43 21.391 1 29.7 171 ASN B O 1
ATOM 2640 N N . GLU B 1 172 ? -4.504 14.625 23.422 1 28.59 172 GLU B N 1
ATOM 2641 C CA . GLU B 1 172 ? -3.201 14.43 24.062 1 28.59 172 GLU B CA 1
ATOM 2642 C C . GLU B 1 172 ? -2.762 12.969 23.969 1 28.59 172 GLU B C 1
ATOM 2644 O O . GLU B 1 172 ? -3.428 12.086 24.516 1 28.59 172 GLU B O 1
ATOM 2649 N N . TYR B 1 173 ? -2.438 12.32 22.688 1 25.08 173 TYR B N 1
ATOM 2650 C CA . TYR B 1 173 ? -1.783 11.031 22.875 1 25.08 173 TYR B CA 1
ATOM 2651 C C . TYR B 1 173 ? -0.333 11.211 23.312 1 25.08 173 TYR B C 1
ATOM 2653 O O . TYR B 1 173 ? 0.297 12.219 22.984 1 25.08 173 TYR B O 1
#

Organism: NCBI:txid1457250

pLDDT: mean 90.89, std 15.01, range [25.08, 98.81]

Radius of gyration: 24.43 Å; Cα contacts (8 Å, |Δi|>4): 652; chains: 2; bounding box: 44×73×50 Å

Sequence (346 aa):
MAHRALVAYERPGGRYDVHTSRWGGLDLSLAETISPADPYAGEAVDPVPRVVARPFADVLTMVDPARHEALYCVSSEYVVDTYLPLWFGLAHYLGEPAFGRGPDGLVVAVDSPADADAFREWFRAAKDTVAEAVVGGYLSRADARAVLADAVSQRGTGRELFDPWTNGETNEYMAHRALVAYERPGGRYDVHTSRWGGLDLSLAETISPADPYAGEAVDPVPRVVARPFADVLTMVDPARHEALYCVSSEYVVDTYLPLWFGLAHYLGEPAFGRGPDGLVVAVDSPADADAFREWFRAAKDTVAEAVVGGYLSRADARAVLADAVSQRGTGRELFDPWTNGETNEY

Solvent-accessible surface area (backbone atoms only — not comparable to full-atom values): 18472 Å² total; per-residue (Å²): 130,81,33,22,18,39,37,31,40,40,42,91,89,67,22,23,33,31,24,44,23,61,46,42,11,82,65,45,50,51,62,75,50,41,32,90,94,33,67,34,41,77,77,44,30,46,87,67,55,80,46,69,71,34,48,60,72,56,55,52,57,66,58,35,29,84,61,26,43,23,37,37,40,28,42,80,86,57,50,60,48,41,30,38,41,41,45,64,75,52,26,78,72,67,76,39,74,72,76,78,68,65,68,42,48,39,36,35,52,46,88,42,57,68,51,43,50,53,49,51,52,38,48,50,26,31,48,52,30,45,41,37,20,39,74,71,63,65,30,51,72,70,51,40,51,51,30,50,51,50,27,48,51,59,74,40,64,96,46,61,71,44,42,61,66,74,39,78,62,82,74,86,124,129,82,32,22,18,38,38,29,38,40,42,93,90,66,21,24,33,33,23,43,22,61,48,40,12,82,66,46,50,51,65,74,50,41,33,88,93,33,68,36,40,76,77,45,30,46,84,66,56,80,45,70,70,34,48,60,74,56,56,52,58,66,57,35,30,84,62,28,42,22,36,37,40,26,42,81,88,56,48,60,49,41,30,38,39,41,48,63,76,52,27,79,74,66,76,37,72,73,74,81,68,67,68,42,47,37,36,34,52,46,89,42,56,70,51,43,50,52,49,52,52,38,48,51,26,30,49,51,29,44,40,39,21,38,74,70,62,64,30,51,73,69,53,39,52,52,29,51,52,49,27,49,51,59,75,39,62,96,45,61,71,43,43,60,66,77,41,74,65,85,76,87,124

InterPro domains:
  IPR046622 Protein of unknown function DUF6735 [PF20509] (43-155)

Secondary structure (DSSP, 8-state):
---EEEEEEEPTTS-EEEEEESSSTTT-THHHH--SSSTTTTTTB-SS-SEEEE-HHHHHHH--TTTEEEEEEE-TT--EEEEEEEE---HHHHT---TT--S-EEEEEESSHHHHHHHHHHHHHHHHHHHHHHHTTSS-HHHHHHHHHHHHHHHTTTS-EE-TTT-SS----/---EEEEEEEPTTS-EEEEEESSSTTT-THHHH--SSSTTTTTTB-SS-SEEEE-HHHHHHH--TTTEEEEEEE-TT--EEEEEEEE---HHHHT---TT--S-EEEEEESSHHHHHHHHHHHHHHHHHHHHHHHTTSS-HHHHHHHHHHHHHHHTTTS-EE-TTT--S----